Protein AF-R7S936-F1 (afdb_monomer)

Sequence (194 aa):
QVEKRWKAWQERRPAQSQYVPQLEWAVHVVEYVVWVYNMTKSNTGLGPLRAEVPLLGPRFLPPGYLHAQRRHSMPDINPETSYLKALTIIHPFYFDDLARCPWCDATGEDVSWGGWTSTGHCEVHGVDREETALGYQLRCLRCSGAPSNQKKPSKNGEGTHCFTATNHTFWEHREHWQIPGKCLSIRWGKDHAT

Foldseek 3Di:
DLVVQLVLLLVVCPPADNLSLLSSVLSVVVVLCVVQQVVQDDPVGGHDGDPPRDDDDLKHDQQAPVNQVVPDPDRPDDVSSNPHAIEHEADCVVPVLLQAQLPPRDHDPQKDWDDWDSNAWHWDDDPVDIHIYTWTKMFGNVQVPDPPVPQDDPPVPPRRGIDTPPDPSRCVSPDPVSPDDPPPPPPPPPPDDD

Radius of gyration: 19.46 Å; Cα contacts (8 Å, |Δi|>4): 239; chains: 1; bounding box: 40×60×56 Å

Nearest PDB structures (foldseek):
  5fbw-assembly1_A  TM=3.993E-01  e=6.203E+00  Homo sapiens
  5fbq-assembly1_A  TM=4.072E-01  e=8.931E+00  Homo sapiens
  3law-assembly5_E  TM=2.862E-01  e=5.493E+00  Homo sapiens
  1ek0-assembly1_A  TM=2.973E-01  e=7.443E+00  Saccharomyces cerevisiae

Solvent-accessible surface area (backbone atoms only — not comparable to full-atom values): 11869 Å² total; per-residue (Å²): 113,57,68,65,50,32,52,51,16,51,76,59,27,90,90,52,90,69,56,58,64,53,40,48,52,52,37,54,51,48,54,50,51,54,52,53,46,58,72,16,58,46,99,90,45,80,49,79,75,58,90,88,57,83,87,80,57,50,63,38,73,58,71,41,61,69,55,48,54,72,75,35,101,75,52,86,79,54,67,74,59,46,68,44,56,38,39,34,51,44,41,54,91,75,37,60,88,59,60,39,40,64,87,77,64,42,47,63,92,41,41,48,77,64,58,67,55,71,46,52,63,45,82,41,86,46,96,92,46,72,30,29,38,37,26,35,25,38,38,30,52,64,55,62,71,50,57,77,91,73,53,73,79,52,96,78,75,59,62,81,29,60,38,37,62,73,40,66,84,46,46,72,74,52,54,81,87,72,51,90,63,93,68,80,73,73,75,76,74,80,74,83,84,128

Mean predicted aligned error: 9.62 Å

Secondary structure (DSSP, 8-state):
-HHHHHHHHHHT-TTS---HHHHHHHHHHHHHHHHHHHHHEETTEEPPPPTTS----SEE----HHHHHHH-SS----HHHHTPPPEEEE-TTT-GGGSS-TTT---GGGEEEEEE-TT-PEEEE-SSSEEEEEEEEEEEHHHHHS-TTTSPPPTT---TTEEETTSHHHHTTS-GGGS---------------

pLDDT: mean 80.4, std 16.22, range [31.48, 95.69]

Organism: Trametes versicolor (strain FP-101664) (NCBI:txid717944)

Structure (mmCIF, N/CA/C/O backbone):
data_AF-R7S936-F1
#
_entry.id   AF-R7S936-F1
#
loop_
_atom_site.group_PDB
_atom_site.id
_atom_site.type_symbol
_atom_site.label_atom_id
_atom_site.label_alt_id
_atom_site.label_comp_id
_atom_site.label_asym_id
_atom_site.label_entity_id
_atom_site.label_seq_id
_atom_site.pdbx_PDB_ins_code
_atom_site.Cartn_x
_atom_site.Cartn_y
_atom_site.Cartn_z
_atom_site.occupancy
_atom_site.B_iso_or_equiv
_atom_site.auth_seq_id
_atom_site.auth_comp_id
_atom_site.auth_asym_id
_atom_site.auth_atom_id
_atom_site.pdbx_PDB_model_num
ATOM 1 N N . GLN A 1 1 ? 7.835 3.997 15.319 1.00 77.62 1 GLN A N 1
ATOM 2 C CA . GLN A 1 1 ? 7.778 4.205 13.850 1.00 77.62 1 GLN A CA 1
ATOM 3 C C . GLN A 1 1 ? 6.342 4.388 13.371 1.00 77.62 1 GLN A C 1
ATOM 5 O O . GLN A 1 1 ? 6.097 5.337 12.633 1.00 77.62 1 GLN A O 1
ATOM 10 N N . VAL A 1 2 ? 5.410 3.562 13.866 1.00 86.81 2 VAL A N 1
ATOM 11 C CA . VAL A 1 2 ? 3.972 3.621 13.551 1.00 86.81 2 VAL A CA 1
ATOM 12 C C . VAL A 1 2 ? 3.371 5.019 13.739 1.00 86.81 2 VAL A C 1
ATOM 14 O O . VAL A 1 2 ? 2.873 5.606 12.781 1.00 86.81 2 VAL A O 1
ATOM 17 N N . GLU A 1 3 ? 3.521 5.593 14.937 1.00 89.56 3 GLU A N 1
ATOM 18 C CA . GLU A 1 3 ? 2.920 6.887 15.286 1.00 89.56 3 GLU A CA 1
ATOM 19 C C . GLU A 1 3 ? 3.351 8.035 14.367 1.00 89.56 3 GLU A C 1
ATOM 21 O O . GLU A 1 3 ? 2.537 8.785 13.832 1.00 89.56 3 GLU A O 1
ATOM 26 N N . LYS A 1 4 ? 4.658 8.122 14.112 1.00 91.88 4 LYS A N 1
ATOM 27 C CA . LYS A 1 4 ? 5.235 9.129 13.220 1.00 91.88 4 LYS A CA 1
ATOM 28 C C . LYS A 1 4 ? 4.673 9.020 11.799 1.00 91.88 4 LYS A C 1
ATOM 30 O O . LYS A 1 4 ? 4.457 10.040 11.150 1.00 91.88 4 LYS A O 1
ATOM 35 N N . ARG A 1 5 ? 4.472 7.797 11.297 1.00 91.69 5 ARG A N 1
ATOM 36 C CA . ARG A 1 5 ? 4.004 7.568 9.925 1.00 91.69 5 ARG A CA 1
ATOM 37 C C . ARG A 1 5 ? 2.522 7.903 9.775 1.00 91.69 5 ARG A C 1
ATOM 39 O O . ARG A 1 5 ? 2.189 8.596 8.818 1.00 91.69 5 ARG A O 1
ATOM 46 N N . TRP A 1 6 ? 1.656 7.478 10.700 1.00 92.69 6 TRP A N 1
ATOM 47 C CA . TRP A 1 6 ? 0.225 7.768 10.562 1.00 92.69 6 TRP A CA 1
ATOM 48 C C . TRP A 1 6 ? -0.079 9.261 10.736 1.00 92.69 6 TRP A C 1
ATOM 50 O O . TRP A 1 6 ? -0.881 9.791 9.970 1.00 92.69 6 TRP A O 1
ATOM 60 N N . LYS A 1 7 ? 0.625 9.972 11.634 1.00 93.56 7 LYS A N 1
ATOM 61 C CA . LYS A 1 7 ? 0.508 11.439 11.764 1.00 93.56 7 LYS A CA 1
ATOM 62 C C . LYS A 1 7 ? 0.920 12.153 10.478 1.00 93.56 7 LYS A C 1
ATOM 64 O O . LYS A 1 7 ? 0.174 12.969 9.946 1.00 93.56 7 LYS A O 1
ATOM 69 N N . ALA A 1 8 ? 2.062 11.765 9.907 1.00 92.50 8 ALA A N 1
ATOM 70 C CA . ALA A 1 8 ? 2.531 12.327 8.643 1.00 92.50 8 ALA A CA 1
ATOM 71 C C . ALA A 1 8 ? 1.566 12.060 7.475 1.00 92.50 8 ALA A C 1
ATOM 73 O O . ALA A 1 8 ? 1.471 12.884 6.566 1.00 92.50 8 ALA A O 1
ATOM 74 N N . TRP A 1 9 ? 0.874 10.916 7.473 1.00 93.56 9 TRP A N 1
ATOM 75 C CA . TRP A 1 9 ? -0.176 10.631 6.498 1.00 93.56 9 TRP A CA 1
ATOM 76 C C . TRP A 1 9 ? -1.406 11.498 6.712 1.00 93.56 9 TRP A C 1
ATOM 78 O O . TRP A 1 9 ? -1.939 11.986 5.721 1.00 93.56 9 TRP A O 1
ATOM 88 N N . GLN A 1 10 ? -1.833 11.691 7.962 1.00 92.75 10 GLN A N 1
ATOM 89 C CA . GLN A 1 10 ? -2.983 12.518 8.330 1.00 92.75 10 GLN A CA 1
ATOM 90 C C . GLN A 1 10 ? -2.812 13.973 7.869 1.00 92.75 10 GLN A C 1
ATOM 92 O O . GLN A 1 10 ? -3.715 14.534 7.254 1.00 92.75 10 GLN A O 1
ATOM 97 N N . GLU A 1 11 ? -1.632 14.555 8.085 1.00 91.94 11 GLU A N 1
ATOM 98 C CA . GLU A 1 11 ? -1.314 15.931 7.673 1.00 91.94 11 GLU A CA 1
ATOM 99 C C . GLU A 1 11 ? -1.356 16.121 6.148 1.00 91.94 11 GLU A C 1
ATOM 101 O O . GLU A 1 11 ? -1.708 17.188 5.650 1.00 91.94 11 GLU A O 1
ATOM 106 N N . ARG A 1 12 ? -1.009 15.082 5.379 1.00 90.31 12 ARG A N 1
ATOM 107 C CA . ARG A 1 12 ? -0.856 15.160 3.916 1.00 90.31 12 ARG A CA 1
ATOM 108 C C . ARG A 1 12 ? -2.107 14.771 3.131 1.00 90.31 12 ARG A C 1
ATOM 110 O O . ARG A 1 12 ? -2.033 14.674 1.908 1.00 90.31 12 ARG A O 1
ATOM 117 N N . ARG A 1 13 ? -3.245 14.536 3.790 1.00 90.69 13 ARG A N 1
ATOM 118 C CA . ARG A 1 13 ? -4.467 14.010 3.149 1.00 90.69 13 ARG A CA 1
ATOM 119 C C . ARG A 1 13 ? -5.718 14.898 3.311 1.00 90.69 13 ARG A C 1
ATOM 121 O O . ARG A 1 13 ? -6.778 14.390 3.667 1.00 90.69 13 ARG A O 1
ATOM 128 N N . PRO A 1 14 ? -5.667 16.211 3.019 1.00 84.94 14 PRO A N 1
ATOM 129 C CA . PRO A 1 14 ? -6.806 17.112 3.243 1.00 84.94 14 PRO A CA 1
ATOM 130 C C . PRO A 1 14 ? -8.078 16.729 2.463 1.00 84.94 14 PRO A C 1
ATOM 132 O O . PRO A 1 14 ? -9.173 17.068 2.889 1.00 84.94 14 PRO A O 1
ATOM 135 N N . ALA A 1 15 ? -7.941 16.006 1.346 1.00 83.50 15 ALA A N 1
ATOM 136 C CA . ALA A 1 15 ? -9.051 15.572 0.494 1.00 83.50 15 ALA A CA 1
ATOM 137 C C . ALA A 1 15 ? -9.484 14.102 0.708 1.00 83.50 15 ALA A C 1
ATOM 139 O O . ALA A 1 15 ? -10.285 13.592 -0.069 1.00 83.50 15 ALA A O 1
ATOM 140 N N . GLN A 1 16 ? -8.936 13.393 1.704 1.00 86.62 16 GLN A N 1
ATOM 141 C CA . GLN A 1 16 ? -9.254 11.981 1.975 1.00 86.62 16 GLN A CA 1
ATOM 142 C C . GLN A 1 16 ? -9.658 11.769 3.438 1.00 86.62 16 GLN A C 1
ATOM 144 O O . GLN A 1 16 ? -9.481 12.646 4.281 1.00 86.62 16 GLN A O 1
ATOM 149 N N . SER A 1 17 ? -10.161 10.571 3.753 1.00 86.50 17 SER A N 1
ATOM 150 C CA . SER A 1 17 ? -10.509 10.186 5.122 1.00 86.50 17 SER A CA 1
ATOM 151 C C . SER A 1 17 ? -9.316 10.324 6.078 1.00 86.50 17 SER A C 1
ATOM 153 O O . SER A 1 17 ? -8.242 9.746 5.872 1.00 86.50 17 SER A O 1
ATOM 155 N N . GLN A 1 18 ? -9.520 11.077 7.158 1.00 89.88 18 GLN A N 1
ATOM 156 C CA . GLN A 1 18 ? -8.549 11.286 8.239 1.00 89.88 18 GLN A CA 1
ATOM 157 C C . GLN A 1 18 ? -8.827 10.398 9.458 1.00 89.88 18 GLN A C 1
ATOM 159 O O . GLN A 1 18 ? -8.341 10.680 10.551 1.00 89.88 18 GLN A O 1
ATOM 164 N N . TYR A 1 19 ? -9.612 9.331 9.282 1.00 90.94 19 TYR A N 1
ATOM 165 C CA . TYR A 1 19 ? -9.994 8.441 10.370 1.00 90.94 19 TYR A CA 1
ATOM 166 C C . TYR A 1 19 ? -8.766 7.746 10.986 1.00 90.94 19 TYR A C 1
ATOM 168 O O . TYR A 1 19 ? -8.131 6.893 10.359 1.00 90.94 19 TYR A O 1
ATOM 176 N N . VAL A 1 20 ? -8.421 8.146 12.215 1.00 91.81 20 VAL A N 1
ATOM 177 C CA . VAL A 1 20 ? -7.160 7.791 12.890 1.00 91.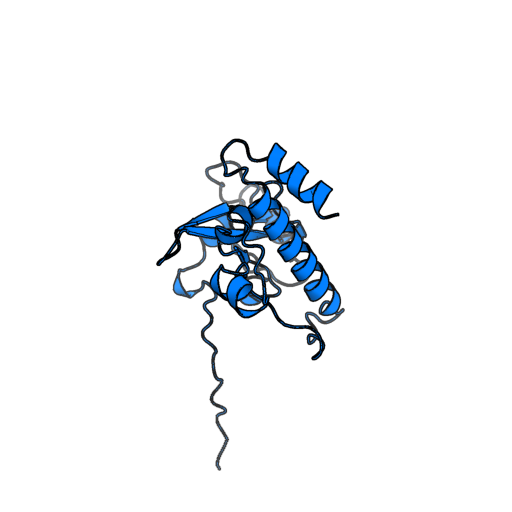81 20 VAL A CA 1
ATOM 178 C C . VAL A 1 20 ? -7.003 6.282 13.123 1.00 91.81 20 VAL A C 1
ATOM 180 O O . VAL A 1 20 ? -5.944 5.761 12.770 1.00 91.81 20 VAL A O 1
ATOM 183 N N . PRO A 1 21 ? -8.023 5.539 13.596 1.00 91.75 21 PRO A N 1
ATOM 184 C CA . PRO A 1 21 ? -7.895 4.093 13.787 1.00 91.75 21 PRO A CA 1
ATOM 185 C C . PRO A 1 21 ? -7.551 3.338 12.492 1.00 91.75 21 PRO A C 1
ATOM 187 O O . PRO A 1 21 ? -6.710 2.441 12.495 1.00 91.75 21 PRO A O 1
ATOM 190 N N . GLN A 1 22 ? -8.136 3.733 11.352 1.00 93.38 22 GLN A N 1
ATOM 191 C CA . GLN A 1 22 ? -7.812 3.137 10.045 1.00 93.38 22 GLN A CA 1
ATOM 192 C C . GLN A 1 22 ? -6.390 3.468 9.604 1.00 93.38 22 GLN A C 1
ATOM 194 O O . GLN A 1 22 ? -5.687 2.630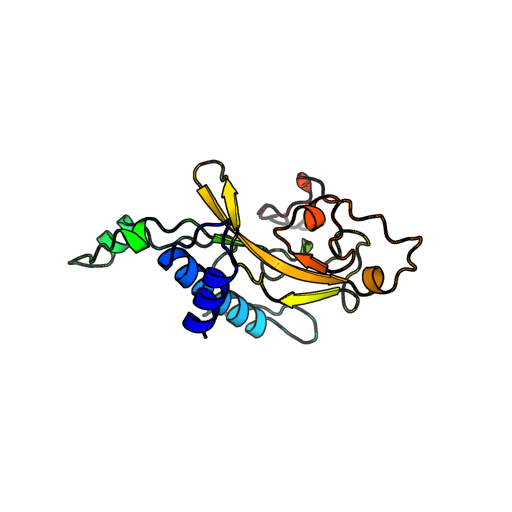 9.040 1.00 93.38 22 GLN A O 1
ATOM 199 N N . LEU A 1 23 ? -5.973 4.702 9.853 1.00 94.12 23 LEU A N 1
ATOM 200 C CA . LEU A 1 23 ? -4.632 5.194 9.591 1.00 94.12 23 LEU A CA 1
ATOM 201 C C . LEU A 1 23 ? -3.568 4.405 10.362 1.00 94.12 23 LEU A C 1
ATOM 203 O O . LEU A 1 23 ? -2.604 3.925 9.766 1.00 94.12 23 LEU A O 1
ATOM 207 N N . GLU A 1 24 ? -3.765 4.240 11.665 1.00 94.19 24 GLU A N 1
ATOM 208 C CA . GLU A 1 24 ? -2.875 3.487 12.542 1.00 94.19 24 GLU A CA 1
ATOM 209 C C . GLU A 1 24 ? -2.821 2.005 12.155 1.00 94.19 24 GLU A C 1
ATOM 211 O O . GLU A 1 24 ? -1.734 1.453 11.951 1.00 94.19 24 GLU A O 1
ATOM 216 N N . TRP A 1 25 ? -3.983 1.377 11.951 1.00 94.00 25 TRP A N 1
ATOM 217 C CA . TRP A 1 25 ? -4.067 -0.018 11.522 1.00 94.00 25 TRP A CA 1
ATOM 218 C C . TRP A 1 25 ? -3.364 -0.256 10.176 1.00 94.00 25 TRP A C 1
ATOM 220 O O . TRP A 1 25 ? -2.584 -1.201 10.040 1.00 94.00 25 TRP A O 1
ATOM 230 N N . ALA A 1 26 ? -3.548 0.639 9.201 1.00 95.38 26 ALA A N 1
ATOM 231 C CA . ALA A 1 26 ? -2.868 0.554 7.911 1.00 95.38 26 ALA A CA 1
ATOM 232 C C . ALA A 1 26 ? -1.340 0.647 8.043 1.00 95.38 26 ALA A C 1
ATOM 234 O O . ALA A 1 26 ? -0.610 -0.037 7.323 1.00 95.38 26 ALA A O 1
ATOM 235 N N . VAL A 1 27 ? -0.836 1.460 8.975 1.00 95.50 27 VAL A N 1
ATOM 236 C CA . VAL A 1 27 ? 0.603 1.532 9.237 1.00 95.50 27 VAL A CA 1
ATOM 237 C C . VAL A 1 27 ? 1.124 0.242 9.866 1.00 95.50 27 VAL A C 1
ATOM 239 O O . VAL A 1 27 ? 2.180 -0.227 9.449 1.00 95.50 27 VAL A O 1
ATOM 242 N N . HIS A 1 28 ? 0.395 -0.377 10.798 1.00 95.38 28 HIS A N 1
ATOM 243 C CA . HIS A 1 28 ? 0.771 -1.693 11.330 1.00 95.38 28 HIS A CA 1
ATOM 244 C C . HIS A 1 28 ? 0.874 -2.758 10.233 1.00 95.38 28 HIS A C 1
ATOM 246 O O . HIS A 1 28 ? 1.839 -3.524 10.212 1.00 95.38 28 HIS A O 1
ATOM 252 N N . VAL A 1 29 ? -0.075 -2.771 9.291 1.00 95.69 29 VAL A N 1
ATOM 253 C CA . VAL A 1 29 ? -0.014 -3.650 8.115 1.00 95.69 29 VAL A CA 1
ATOM 254 C C . VAL A 1 29 ? 1.246 -3.369 7.292 1.00 95.69 29 VAL A C 1
ATOM 256 O O . VAL A 1 29 ? 1.953 -4.304 6.926 1.00 95.69 29 VAL A O 1
ATOM 259 N N . VAL A 1 30 ? 1.583 -2.099 7.047 1.00 95.25 30 VAL A N 1
ATOM 260 C CA . VAL A 1 30 ? 2.819 -1.734 6.337 1.00 95.25 30 VAL A CA 1
ATOM 261 C C . VAL A 1 30 ? 4.071 -2.224 7.057 1.00 95.25 30 VAL A C 1
ATOM 263 O O . VAL A 1 30 ? 4.947 -2.780 6.400 1.00 95.25 30 VAL A O 1
ATOM 266 N N . GLU A 1 31 ? 4.180 -2.036 8.373 1.00 94.94 31 GLU A N 1
ATOM 267 C CA . GLU A 1 31 ? 5.343 -2.517 9.132 1.00 94.94 31 GLU A CA 1
ATOM 268 C C . GLU A 1 31 ? 5.492 -4.037 9.011 1.00 94.94 31 GLU A C 1
ATOM 270 O O . GLU A 1 31 ? 6.595 -4.531 8.782 1.00 94.94 31 GLU A O 1
ATOM 275 N N . TYR A 1 32 ? 4.380 -4.773 9.078 1.00 94.94 32 TYR A N 1
ATOM 276 C CA . TYR A 1 32 ? 4.376 -6.215 8.851 1.00 94.94 32 TYR A CA 1
ATOM 277 C C . TYR A 1 32 ? 4.849 -6.575 7.431 1.00 94.94 32 TYR A C 1
ATOM 279 O O . TYR A 1 32 ? 5.731 -7.418 7.284 1.00 94.94 32 TYR A O 1
ATOM 287 N N . VAL A 1 33 ? 4.331 -5.917 6.387 1.00 94.75 33 VAL A N 1
ATOM 288 C CA . VAL A 1 33 ? 4.732 -6.19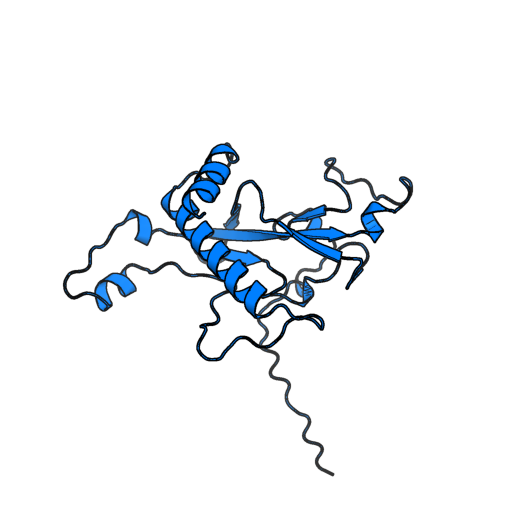5 4.994 1.00 94.75 33 VAL A CA 1
ATOM 289 C C . VAL A 1 33 ? 6.206 -5.875 4.767 1.00 94.75 33 VAL A C 1
ATOM 291 O O . VAL A 1 33 ? 6.907 -6.661 4.138 1.00 94.75 33 VAL A O 1
ATOM 294 N N . VAL A 1 34 ? 6.697 -4.751 5.297 1.00 93.38 34 VAL A N 1
ATOM 295 C CA . VAL A 1 34 ? 8.118 -4.378 5.226 1.00 93.38 34 VAL A CA 1
ATOM 296 C C . VAL A 1 34 ? 8.977 -5.426 5.927 1.00 93.38 34 VAL A C 1
ATOM 298 O O . VAL A 1 34 ? 9.996 -5.845 5.380 1.00 93.38 34 VAL A O 1
ATOM 301 N N . TRP A 1 35 ? 8.566 -5.871 7.114 1.00 94.00 35 TRP A N 1
ATOM 302 C CA . TRP A 1 35 ? 9.276 -6.892 7.874 1.00 94.00 35 TRP A CA 1
ATOM 303 C C . TRP A 1 35 ? 9.340 -8.227 7.118 1.00 94.00 35 TRP A C 1
ATOM 305 O O . TRP A 1 35 ? 10.439 -8.735 6.895 1.00 94.00 35 TRP A O 1
ATOM 315 N N . VAL A 1 36 ? 8.204 -8.743 6.635 1.00 93.50 36 VAL A N 1
ATOM 316 C CA . VAL A 1 36 ? 8.149 -9.996 5.862 1.00 93.50 36 VAL A CA 1
ATOM 317 C C . VAL A 1 36 ? 8.948 -9.885 4.566 1.00 93.50 36 VAL A C 1
ATOM 319 O O . VAL A 1 36 ? 9.772 -10.752 4.279 1.00 93.50 36 VAL A O 1
ATOM 322 N N . TYR A 1 37 ? 8.768 -8.800 3.809 1.00 91.00 37 TYR A N 1
ATOM 323 C CA . TYR A 1 37 ? 9.480 -8.592 2.551 1.00 91.00 37 TYR A CA 1
ATOM 324 C C . TYR A 1 37 ? 10.997 -8.579 2.758 1.00 91.00 37 TYR A C 1
ATOM 326 O O . TYR A 1 37 ? 11.720 -9.247 2.020 1.00 91.00 37 TYR A O 1
ATOM 334 N N . ASN A 1 38 ? 11.480 -7.893 3.798 1.00 90.06 38 ASN A N 1
ATOM 335 C CA . ASN A 1 38 ? 12.901 -7.861 4.138 1.00 90.06 38 ASN A CA 1
ATOM 336 C C . ASN A 1 38 ? 13.440 -9.233 4.565 1.00 90.06 38 ASN A C 1
ATOM 338 O O . ASN A 1 38 ? 14.575 -9.546 4.223 1.00 90.06 38 ASN A O 1
ATOM 342 N N . MET A 1 39 ? 12.649 -10.063 5.257 1.00 89.50 39 MET A N 1
ATOM 343 C CA . MET A 1 39 ? 13.052 -11.440 5.588 1.00 89.50 39 MET A CA 1
ATOM 344 C C . MET A 1 39 ? 13.170 -12.328 4.349 1.00 89.50 39 MET A C 1
ATOM 346 O O . MET A 1 39 ? 14.013 -13.218 4.311 1.00 89.50 39 MET A O 1
ATOM 350 N N . THR A 1 40 ? 12.328 -12.092 3.344 1.00 88.56 40 THR A N 1
ATOM 351 C CA . THR A 1 40 ? 12.345 -12.853 2.088 1.00 88.56 40 THR A CA 1
ATOM 352 C C . THR A 1 40 ? 13.316 -12.295 1.054 1.00 88.56 40 THR A C 1
ATOM 354 O O . THR A 1 40 ? 13.606 -12.958 0.066 1.00 88.56 40 THR A O 1
ATOM 357 N N . LYS A 1 41 ? 13.846 -11.084 1.236 1.00 83.62 41 LYS A N 1
ATOM 358 C CA . LYS A 1 41 ? 14.749 -10.472 0.262 1.00 83.62 41 LYS A CA 1
ATOM 359 C C . LYS A 1 41 ? 16.118 -11.157 0.309 1.00 83.62 41 LYS A C 1
ATOM 361 O O . LYS A 1 41 ? 16.811 -11.103 1.318 1.00 83.62 41 LYS A O 1
ATOM 366 N N . SER A 1 42 ? 16.525 -11.756 -0.806 1.00 76.50 42 SER A N 1
ATOM 367 C CA . SER A 1 42 ? 17.849 -12.354 -0.999 1.00 76.50 42 SER A CA 1
ATOM 368 C C . SER A 1 42 ? 18.556 -11.741 -2.213 1.00 76.50 42 SER A C 1
ATOM 370 O O . SER A 1 42 ? 17.929 -11.071 -3.036 1.00 76.50 42 SER A O 1
ATOM 372 N N . ASN A 1 43 ? 19.863 -11.989 -2.351 1.00 65.00 43 ASN A N 1
ATOM 373 C CA . ASN A 1 43 ? 20.653 -11.505 -3.492 1.00 65.00 43 ASN A CA 1
ATOM 374 C C . ASN A 1 43 ? 20.175 -12.074 -4.842 1.00 65.00 43 ASN A C 1
ATOM 376 O O . ASN A 1 43 ? 20.449 -11.480 -5.878 1.00 65.00 43 ASN A O 1
ATOM 380 N N . THR A 1 44 ? 19.455 -13.201 -4.839 1.00 66.00 44 THR A N 1
ATOM 381 C CA . THR A 1 44 ? 18.943 -13.882 -6.040 1.00 66.00 44 THR A CA 1
ATOM 382 C C . THR A 1 44 ? 17.437 -13.688 -6.252 1.00 66.00 44 THR A C 1
ATOM 384 O O . THR A 1 44 ? 16.860 -14.326 -7.127 1.00 66.00 44 THR A O 1
ATOM 387 N N . GLY A 1 45 ? 16.786 -12.817 -5.469 1.00 71.12 45 GLY A N 1
ATOM 388 C CA . GLY A 1 45 ? 15.344 -12.554 -5.542 1.00 71.12 45 GLY A CA 1
ATOM 389 C C . GLY A 1 45 ? 14.615 -12.816 -4.222 1.00 71.12 45 GLY A C 1
ATOM 390 O O . GLY A 1 45 ? 15.206 -12.727 -3.144 1.00 71.12 45 GLY A O 1
ATOM 391 N N . LEU A 1 46 ? 13.316 -13.119 -4.293 1.00 78.38 46 LEU A N 1
ATOM 392 C CA . LEU A 1 46 ? 12.508 -13.457 -3.118 1.00 78.38 46 LEU A CA 1
ATOM 393 C C . LEU A 1 46 ? 12.720 -14.922 -2.721 1.00 78.38 46 LEU A C 1
ATOM 395 O O . LEU A 1 46 ? 12.326 -15.837 -3.437 1.00 78.38 46 LEU A O 1
ATOM 399 N N . GLY A 1 47 ? 13.358 -15.131 -1.574 1.00 81.75 47 GLY A N 1
ATOM 400 C CA . GLY A 1 47 ? 13.465 -16.419 -0.907 1.00 81.75 47 GLY A CA 1
ATOM 401 C C . GLY A 1 47 ? 12.177 -16.810 -0.170 1.00 81.75 47 GLY A C 1
ATOM 402 O O . GLY A 1 47 ? 11.280 -15.982 0.022 1.00 81.75 47 GLY A O 1
ATOM 403 N N . PRO A 1 48 ? 12.073 -18.077 0.262 1.00 85.94 48 PRO A N 1
ATOM 404 C CA . PRO A 1 48 ? 10.894 -18.576 0.955 1.00 85.94 48 PRO A CA 1
ATOM 405 C C . PRO A 1 48 ? 10.710 -17.903 2.321 1.00 85.94 48 PRO A C 1
ATOM 407 O O . PRO A 1 48 ? 11.672 -17.659 3.053 1.00 85.94 48 PRO A O 1
ATOM 410 N N . LEU A 1 49 ? 9.452 -17.648 2.686 1.00 87.44 49 LEU A N 1
ATOM 411 C CA . LEU A 1 49 ? 9.095 -17.224 4.036 1.00 87.44 49 LEU A CA 1
ATOM 412 C C . LEU A 1 49 ? 9.259 -18.401 5.009 1.00 87.44 49 LEU A C 1
ATOM 414 O O . LEU A 1 49 ? 8.912 -19.538 4.688 1.00 87.44 49 LEU A O 1
ATOM 418 N N . ARG A 1 50 ? 9.778 -18.126 6.208 1.00 88.31 50 ARG A N 1
ATOM 419 C CA . ARG A 1 50 ? 9.906 -19.129 7.273 1.00 88.31 50 ARG A CA 1
ATOM 420 C C . ARG A 1 50 ? 8.536 -19.685 7.663 1.00 88.31 50 ARG A C 1
ATOM 422 O O . ARG A 1 50 ? 7.591 -18.915 7.803 1.00 88.31 50 ARG A O 1
ATOM 429 N N . ALA A 1 51 ? 8.460 -20.990 7.917 1.00 90.19 51 ALA A N 1
ATOM 430 C CA . ALA A 1 51 ? 7.206 -21.681 8.227 1.00 90.19 51 ALA A CA 1
ATOM 431 C C . ALA A 1 51 ? 6.498 -21.137 9.482 1.00 90.19 51 ALA A C 1
ATOM 433 O O . ALA A 1 51 ? 5.274 -21.170 9.564 1.00 90.19 51 ALA A O 1
ATOM 434 N N . GLU A 1 52 ? 7.256 -20.603 10.444 1.00 92.88 52 GLU A N 1
ATOM 435 C CA . GLU A 1 52 ? 6.708 -20.016 11.673 1.00 92.88 52 GLU A CA 1
ATOM 436 C C . GLU A 1 52 ? 6.041 -18.650 11.450 1.00 92.88 52 GLU A C 1
ATOM 438 O O . GLU A 1 52 ? 5.284 -18.181 12.301 1.00 92.88 52 GLU A O 1
ATOM 443 N N . VAL A 1 53 ? 6.348 -17.977 10.338 1.00 91.44 53 VAL A N 1
ATOM 444 C CA . VAL A 1 53 ? 5.843 -16.635 10.060 1.00 91.44 53 VAL A CA 1
ATOM 445 C C . VAL A 1 53 ? 4.549 -16.754 9.258 1.00 91.44 53 VAL A C 1
ATOM 447 O O . VAL A 1 53 ? 4.573 -17.265 8.137 1.00 91.44 53 VAL A O 1
ATOM 450 N N . PRO A 1 54 ? 3.407 -16.268 9.779 1.00 90.50 54 PRO A N 1
ATOM 451 C CA . PRO A 1 54 ? 2.157 -16.338 9.040 1.00 90.50 54 PRO A CA 1
ATOM 452 C C . PRO A 1 54 ? 2.265 -15.483 7.781 1.00 90.50 54 PRO A C 1
ATOM 454 O O . PRO A 1 54 ? 2.723 -14.346 7.863 1.00 90.50 54 PRO A O 1
ATOM 457 N N . LEU A 1 55 ? 1.810 -16.003 6.639 1.00 90.12 55 LEU A N 1
ATOM 458 C CA . LEU A 1 55 ? 1.628 -15.229 5.413 1.00 90.12 55 LEU A CA 1
ATOM 459 C C . LEU A 1 55 ? 0.247 -14.561 5.440 1.00 90.12 55 LEU A C 1
ATOM 461 O O . LEU A 1 55 ? -0.767 -15.184 5.131 1.00 90.12 55 LEU A O 1
ATOM 465 N N . LEU A 1 56 ? 0.208 -13.290 5.830 1.00 91.19 56 LEU A N 1
ATOM 466 C CA . LEU A 1 56 ? -0.998 -12.464 5.821 1.00 91.19 56 LEU A CA 1
ATOM 467 C C . LEU A 1 56 ? -1.075 -11.670 4.512 1.00 91.19 56 LEU A C 1
ATOM 469 O O . LEU A 1 56 ? -0.043 -11.296 3.955 1.00 91.19 56 LEU A O 1
ATOM 473 N N . GLY A 1 57 ? -2.290 -11.371 4.047 1.00 90.69 57 GLY A N 1
ATOM 474 C CA . GLY A 1 57 ? -2.536 -10.557 2.852 1.00 90.69 57 GLY A CA 1
ATOM 475 C C . GLY A 1 57 ? -2.776 -11.360 1.560 1.00 90.69 57 GLY A C 1
ATOM 476 O O . GLY A 1 57 ? -3.025 -12.571 1.598 1.00 90.69 57 GLY A O 1
ATOM 477 N N . PRO A 1 58 ? -2.779 -10.697 0.384 1.00 92.12 58 PRO A N 1
ATOM 478 C CA . PRO A 1 58 ? -2.613 -9.249 0.162 1.00 92.12 58 PRO A CA 1
ATOM 479 C C . PRO A 1 58 ? -3.751 -8.381 0.711 1.00 92.12 58 PRO A C 1
ATOM 481 O O . PRO A 1 58 ? -3.543 -7.200 0.968 1.00 92.12 58 PRO A O 1
ATOM 484 N N . ARG A 1 59 ? -4.943 -8.958 0.904 1.00 93.38 59 ARG A N 1
ATOM 485 C CA . ARG A 1 59 ? -6.099 -8.303 1.530 1.00 93.38 59 ARG A CA 1
ATOM 486 C C . ARG A 1 59 ? -6.101 -8.597 3.026 1.00 93.38 59 ARG A C 1
ATOM 488 O O . ARG A 1 59 ? -6.291 -9.739 3.437 1.00 93.38 59 ARG A O 1
ATOM 495 N N . PHE A 1 60 ? -5.862 -7.571 3.827 1.00 93.56 60 PHE A N 1
ATOM 496 C CA . PHE A 1 60 ? -5.869 -7.626 5.280 1.00 93.56 60 PHE A CA 1
ATOM 497 C C . PHE A 1 60 ? -7.267 -7.302 5.787 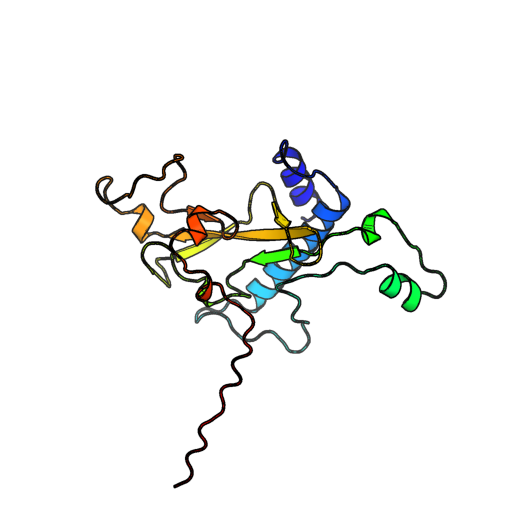1.00 93.56 60 PHE A C 1
ATOM 499 O O . PHE A 1 60 ? -7.885 -6.329 5.353 1.00 93.56 60 PHE A O 1
ATOM 506 N N . LEU A 1 61 ? -7.764 -8.131 6.702 1.00 90.88 61 LEU A N 1
ATOM 507 C CA . LEU A 1 61 ? -9.053 -7.932 7.349 1.00 90.88 61 LEU A CA 1
ATOM 508 C C . LEU A 1 61 ? -8.814 -7.509 8.798 1.00 90.88 61 LEU A C 1
ATOM 510 O O . LEU A 1 61 ? -8.061 -8.188 9.504 1.00 90.88 61 LEU A O 1
ATOM 514 N N . PRO A 1 62 ? -9.430 -6.412 9.256 1.00 87.06 62 PRO A N 1
ATOM 515 C CA . PRO A 1 62 ? -9.373 -6.058 10.659 1.00 87.06 62 PRO A CA 1
ATOM 516 C C . PRO A 1 62 ? -10.178 -7.072 11.490 1.00 87.06 62 PRO A C 1
ATOM 518 O O . PRO A 1 62 ? -11.107 -7.708 10.973 1.00 87.06 62 PRO A O 1
ATOM 521 N N . PRO A 1 63 ? -9.845 -7.253 12.779 1.00 77.81 63 PRO A N 1
ATOM 522 C CA . PRO A 1 63 ? -10.636 -8.085 13.675 1.00 77.81 63 PRO A CA 1
ATOM 523 C C . PRO A 1 63 ? -12.076 -7.565 13.758 1.00 77.81 63 PRO A C 1
ATOM 525 O O . PRO A 1 63 ? -12.337 -6.505 14.313 1.00 77.81 63 PRO A O 1
ATOM 528 N N . GLY A 1 64 ? -13.021 -8.310 13.185 1.00 76.25 64 GLY A N 1
ATOM 529 C CA . GLY A 1 64 ? -14.439 -7.960 13.271 1.00 76.25 64 GLY A CA 1
ATOM 530 C C . GLY A 1 64 ? -15.040 -8.238 14.654 1.00 76.25 64 GLY A C 1
ATOM 531 O O . GLY A 1 64 ? -14.496 -9.019 15.437 1.00 76.25 64 GLY A O 1
ATOM 532 N N . TYR A 1 65 ? -16.229 -7.686 14.905 1.00 76.38 65 TYR A N 1
ATOM 533 C CA . TYR A 1 65 ? -16.999 -7.859 16.146 1.00 76.38 65 TYR A CA 1
ATOM 534 C C . TYR A 1 65 ? -17.069 -9.315 16.642 1.00 76.38 65 TYR A C 1
ATOM 536 O O . TYR A 1 65 ? -16.751 -9.607 17.794 1.00 76.38 65 TYR A O 1
ATOM 544 N N . LEU A 1 66 ? -17.423 -10.256 15.756 1.00 77.38 66 LEU A N 1
ATOM 545 C CA . LEU A 1 66 ? -17.546 -11.674 16.116 1.00 77.38 66 LEU A CA 1
ATOM 546 C C . LEU A 1 66 ? -16.217 -12.282 16.586 1.00 77.38 66 LEU A C 1
ATOM 548 O O . LEU A 1 66 ? -16.222 -13.159 17.448 1.00 77.38 66 LEU A O 1
ATOM 552 N N . HIS A 1 67 ? -15.079 -11.815 16.061 1.00 74.56 67 HIS A N 1
ATOM 553 C CA . HIS A 1 67 ? -13.769 -12.268 16.526 1.00 74.56 67 HIS A CA 1
ATOM 554 C C . HIS A 1 67 ? -13.497 -11.799 17.956 1.00 74.56 67 HIS A C 1
ATOM 556 O O . HIS A 1 67 ? -13.035 -12.603 18.764 1.00 74.56 67 HIS A O 1
ATOM 562 N N . ALA A 1 68 ? -13.813 -10.543 18.283 1.00 74.69 68 ALA A N 1
ATOM 563 C CA . ALA A 1 68 ? -13.664 -10.015 19.638 1.00 74.69 68 ALA A CA 1
ATOM 564 C C . ALA A 1 68 ? -14.585 -10.751 20.624 1.00 74.69 68 ALA A C 1
ATOM 566 O O . ALA A 1 68 ? -14.123 -11.232 21.658 1.00 74.69 68 ALA A O 1
ATOM 567 N N . GLN A 1 69 ? -15.858 -10.937 20.255 1.00 79.81 69 GLN A N 1
ATOM 568 C CA . GLN A 1 69 ? -16.852 -11.625 21.084 1.00 79.81 69 GLN A CA 1
ATOM 569 C C . GLN A 1 69 ? -16.473 -13.080 21.392 1.00 79.81 69 GLN A C 1
ATOM 571 O O . GLN A 1 69 ? -16.721 -13.564 22.490 1.00 79.81 69 GLN A O 1
ATOM 576 N N . ARG A 1 70 ? -15.897 -13.805 20.425 1.00 81.31 70 ARG A N 1
ATOM 577 C CA . ARG A 1 70 ? -15.582 -15.234 20.588 1.00 81.31 70 ARG A CA 1
ATOM 578 C C . ARG A 1 70 ? -14.243 -15.504 21.273 1.00 81.31 70 ARG A C 1
ATOM 580 O O . ARG A 1 70 ? -14.052 -16.610 21.766 1.00 81.31 70 ARG A O 1
ATOM 587 N N . ARG A 1 71 ? -13.313 -14.544 21.280 1.00 78.62 71 ARG A N 1
ATOM 588 C CA . ARG A 1 71 ? -11.961 -14.725 21.846 1.00 78.62 71 ARG A CA 1
ATOM 589 C C . ARG A 1 71 ? -11.847 -14.333 23.317 1.00 78.62 71 ARG A C 1
ATOM 591 O O . ARG A 1 71 ? -10.905 -14.770 23.970 1.00 78.62 71 ARG A O 1
ATOM 598 N N . HIS A 1 72 ? -12.786 -13.546 23.838 1.00 76.31 72 HIS A N 1
ATOM 599 C CA . HIS A 1 72 ? -12.738 -13.027 25.202 1.00 76.31 72 HIS A CA 1
ATOM 600 C C . HIS A 1 72 ? -14.034 -13.340 25.952 1.00 76.31 72 HIS A C 1
ATOM 602 O O . HIS A 1 72 ? -15.122 -13.203 25.402 1.00 76.31 72 HIS A O 1
ATOM 608 N N . SER A 1 73 ? -13.923 -13.737 27.223 1.00 77.94 73 SER A N 1
ATOM 609 C CA . SER A 1 73 ? -15.080 -13.968 28.103 1.00 77.94 73 SER A CA 1
ATOM 610 C C . SER A 1 73 ? -15.841 -12.677 28.427 1.00 77.94 73 SER A C 1
ATOM 612 O O . SER A 1 73 ? -17.052 -12.709 28.621 1.00 77.94 73 SER A O 1
ATOM 614 N N . MET A 1 74 ? -15.136 -11.542 28.437 1.00 79.69 74 MET A N 1
ATOM 615 C CA . MET A 1 74 ? -15.686 -10.189 28.501 1.00 79.69 74 MET A CA 1
ATOM 616 C C . MET A 1 74 ? -15.096 -9.368 27.349 1.00 79.69 74 MET A C 1
ATOM 618 O O . MET A 1 74 ? -13.978 -8.867 27.474 1.00 79.69 74 MET A O 1
ATOM 622 N N . PRO A 1 75 ? -15.778 -9.288 26.196 1.00 72.38 75 PRO A N 1
ATOM 623 C CA . PRO A 1 75 ? -15.226 -8.623 25.029 1.00 72.38 75 PRO A CA 1
ATOM 624 C C . PRO A 1 75 ? -15.284 -7.101 25.196 1.00 72.38 75 PRO A C 1
ATOM 626 O O . PRO A 1 75 ? -16.363 -6.520 25.302 1.00 72.38 75 PRO A O 1
ATOM 629 N N . ASP A 1 76 ? -14.117 -6.461 25.180 1.00 73.25 76 ASP A N 1
ATOM 630 C CA . ASP A 1 76 ? -13.992 -5.006 25.077 1.00 73.25 76 ASP A CA 1
ATOM 631 C C . ASP A 1 76 ? -14.222 -4.588 23.616 1.00 73.25 76 ASP A C 1
ATOM 633 O O . ASP A 1 76 ? -13.308 -4.543 22.788 1.00 73.25 76 ASP A O 1
ATOM 637 N N . ILE A 1 77 ? -15.496 -4.423 23.254 1.00 74.12 77 ILE A N 1
ATOM 638 C CA . ILE A 1 77 ? -15.899 -4.062 21.895 1.00 74.12 77 ILE A CA 1
ATOM 639 C C . ILE A 1 77 ? -15.764 -2.552 21.744 1.00 74.12 77 ILE A C 1
ATOM 641 O O . ILE A 1 77 ? -16.683 -1.796 22.060 1.00 74.12 77 ILE A O 1
ATOM 645 N N . ASN A 1 78 ? -14.630 -2.119 21.200 1.00 77.94 78 ASN A N 1
ATOM 646 C CA . ASN A 1 78 ? -14.480 -0.749 20.739 1.00 77.94 78 ASN A CA 1
ATOM 647 C C . ASN A 1 78 ? -15.144 -0.602 19.349 1.00 77.94 78 ASN A C 1
ATOM 649 O O . ASN A 1 78 ? -14.719 -1.260 18.386 1.00 77.94 78 ASN A O 1
ATOM 653 N N . PRO A 1 79 ? -16.187 0.236 19.197 1.00 75.06 79 PRO A N 1
ATOM 654 C CA . PRO A 1 79 ? -16.805 0.472 17.897 1.00 75.06 79 PRO A CA 1
ATOM 655 C C . PRO A 1 79 ? -15.800 1.033 16.884 1.00 75.06 79 PRO A C 1
ATOM 657 O O . PRO A 1 79 ? -15.857 0.667 15.713 1.00 75.06 79 PRO A O 1
ATOM 660 N N . GLU A 1 80 ? -14.826 1.835 17.319 1.00 77.50 80 GLU A N 1
ATOM 661 C CA . GLU A 1 80 ? -13.860 2.473 16.423 1.00 77.50 80 GLU A CA 1
ATOM 662 C C . GLU A 1 80 ? -13.006 1.459 15.644 1.00 77.50 80 GLU A C 1
ATOM 664 O O . GLU A 1 80 ? -12.732 1.636 14.453 1.00 77.50 80 GLU A O 1
ATOM 669 N N . THR A 1 81 ? -12.624 0.356 16.287 1.00 76.00 81 THR A N 1
ATOM 670 C CA . THR A 1 81 ? -11.845 -0.715 15.651 1.00 76.00 81 THR A CA 1
ATOM 671 C C . THR A 1 81 ? -12.728 -1.734 14.928 1.00 76.00 81 THR A C 1
ATOM 673 O O . THR A 1 81 ? -12.257 -2.439 14.036 1.00 76.00 81 THR A O 1
ATOM 676 N N . SER A 1 82 ? -14.024 -1.776 15.250 1.00 77.38 82 SER A N 1
ATOM 677 C CA . SER A 1 82 ? -14.997 -2.689 14.636 1.00 77.38 82 SER A CA 1
ATOM 678 C C . SER A 1 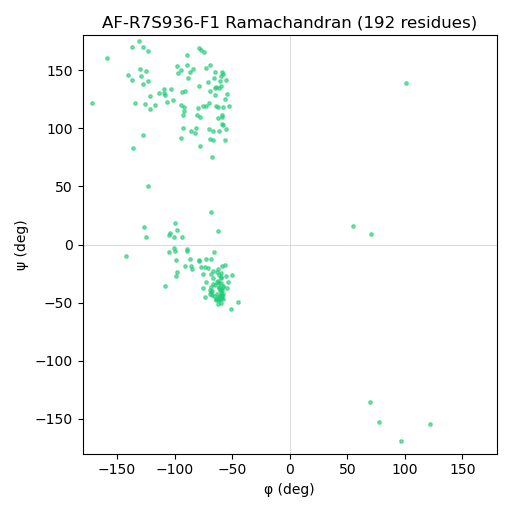82 ? -15.415 -2.268 13.220 1.00 77.38 82 SER A C 1
ATOM 680 O O . SER A 1 82 ? -15.805 -3.124 12.426 1.00 77.38 82 SER A O 1
ATOM 682 N N . TYR A 1 83 ? -15.314 -0.973 12.893 1.00 80.38 83 TYR A N 1
ATOM 683 C CA . TYR A 1 83 ? -15.654 -0.406 11.576 1.00 80.38 83 TYR A CA 1
ATOM 684 C C . TYR A 1 83 ? -14.449 -0.197 10.653 1.00 80.38 83 TYR A C 1
ATOM 686 O O . TYR A 1 83 ? -14.562 0.469 9.621 1.00 80.38 83 TYR A O 1
ATOM 694 N N . LEU A 1 84 ? -13.290 -0.755 11.001 1.00 90.31 84 LEU A N 1
ATOM 695 C CA . LEU A 1 84 ? -12.131 -0.713 10.121 1.00 90.31 84 LEU A CA 1
ATOM 696 C C . LEU A 1 84 ? -12.460 -1.394 8.783 1.00 90.31 84 LEU A C 1
ATOM 698 O O . LEU A 1 84 ? -13.069 -2.467 8.725 1.00 90.31 84 LEU A O 1
ATOM 702 N N . LYS A 1 85 ? -12.047 -0.759 7.689 1.00 92.19 85 LYS A N 1
ATOM 703 C CA . LYS A 1 85 ? -12.213 -1.280 6.330 1.00 92.19 85 LYS A CA 1
ATOM 704 C C . LYS A 1 85 ? -11.076 -2.234 6.006 1.00 92.19 85 LYS A C 1
ATOM 706 O O . LYS A 1 85 ? -9.963 -2.049 6.488 1.00 92.19 85 LYS A O 1
ATOM 711 N N . ALA A 1 86 ? -11.328 -3.217 5.144 1.00 93.56 86 ALA A N 1
ATOM 712 C CA . ALA A 1 86 ? -10.266 -4.074 4.624 1.00 93.56 86 ALA A CA 1
ATOM 713 C C . ALA A 1 86 ? -9.189 -3.240 3.907 1.00 93.56 86 ALA A C 1
ATOM 715 O O . ALA A 1 86 ? -9.506 -2.224 3.283 1.00 93.56 86 ALA A O 1
ATOM 716 N N . LEU A 1 87 ? -7.930 -3.674 3.985 1.00 94.94 87 LEU A N 1
ATOM 717 C CA . LEU A 1 87 ? -6.800 -3.022 3.322 1.00 94.94 87 LEU A CA 1
ATOM 718 C C . LEU A 1 87 ? -6.113 -3.996 2.376 1.00 94.94 87 LEU A C 1
ATOM 720 O O . LEU A 1 87 ? -5.534 -4.990 2.811 1.00 94.94 87 LEU A O 1
ATOM 724 N N . THR A 1 88 ? -6.134 -3.686 1.086 1.00 94.75 88 THR A N 1
ATOM 725 C CA . THR A 1 88 ? -5.404 -4.440 0.067 1.00 94.75 88 THR A CA 1
ATOM 726 C C . THR A 1 88 ? -4.050 -3.790 -0.201 1.00 94.75 88 THR A C 1
ATOM 728 O O . THR A 1 88 ? -3.966 -2.632 -0.610 1.00 94.75 88 THR A O 1
ATOM 731 N N . ILE A 1 89 ? -2.975 -4.543 0.027 1.00 95.06 89 ILE A N 1
ATOM 732 C CA . ILE A 1 89 ? -1.604 -4.102 -0.224 1.00 95.06 89 ILE A CA 1
ATOM 733 C C . ILE A 1 89 ? -1.184 -4.495 -1.637 1.00 95.06 89 ILE A C 1
ATOM 735 O O . ILE A 1 89 ? -1.028 -5.677 -1.939 1.00 95.06 89 ILE A O 1
ATOM 739 N N . ILE A 1 90 ? -0.939 -3.496 -2.482 1.00 92.38 90 ILE A N 1
ATOM 740 C CA . ILE A 1 90 ? -0.440 -3.679 -3.845 1.00 92.38 90 ILE A CA 1
ATOM 741 C C . ILE A 1 90 ? 1.087 -3.550 -3.817 1.00 92.38 90 ILE A C 1
ATOM 743 O O . ILE A 1 90 ? 1.644 -2.451 -3.896 1.00 92.38 90 ILE A O 1
ATOM 747 N N . HIS A 1 91 ? 1.760 -4.688 -3.643 1.00 91.62 91 HIS A N 1
ATOM 748 C CA . HIS A 1 91 ? 3.209 -4.780 -3.455 1.00 91.62 91 HIS A CA 1
ATOM 749 C C . HIS A 1 91 ? 3.789 -5.990 -4.219 1.00 91.62 91 HIS A C 1
ATOM 751 O O . HIS A 1 91 ? 3.134 -7.036 -4.239 1.00 91.62 91 HIS A O 1
ATOM 757 N N . PRO A 1 92 ? 5.021 -5.912 -4.771 1.00 88.69 92 PRO A N 1
ATOM 758 C CA . PRO A 1 92 ? 5.663 -7.016 -5.508 1.00 88.69 92 PRO A CA 1
ATOM 759 C C . PRO A 1 92 ? 5.764 -8.335 -4.743 1.00 88.69 92 PRO A C 1
ATOM 761 O O . PRO A 1 92 ? 5.784 -9.401 -5.337 1.00 88.69 92 PRO A O 1
ATOM 764 N N . PHE A 1 93 ? 5.812 -8.256 -3.413 1.00 88.69 93 PHE A N 1
ATOM 765 C CA . PHE A 1 93 ? 5.779 -9.425 -2.529 1.00 88.69 93 PHE A CA 1
ATOM 766 C C . PHE A 1 93 ? 4.521 -10.290 -2.716 1.00 88.69 93 PHE A C 1
ATOM 768 O O . PHE A 1 93 ? 4.600 -11.507 -2.616 1.00 88.69 93 PHE A O 1
ATOM 775 N N . TYR A 1 94 ? 3.367 -9.670 -2.972 1.00 89.94 94 TYR A N 1
ATOM 776 C CA . TYR A 1 94 ? 2.099 -10.380 -3.169 1.00 89.94 94 TYR A CA 1
ATOM 777 C C . TYR A 1 94 ? 1.738 -10.582 -4.637 1.00 89.94 94 TYR A C 1
ATOM 779 O O . TYR A 1 94 ? 0.936 -11.458 -4.952 1.00 89.94 94 TYR A O 1
ATOM 787 N N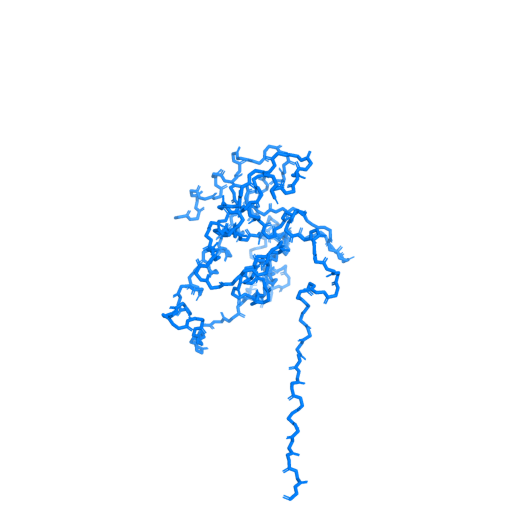 . PHE A 1 95 ? 2.287 -9.736 -5.504 1.00 87.69 95 PHE A N 1
ATOM 788 C CA . PHE A 1 95 ? 1.983 -9.693 -6.923 1.00 87.69 95 PHE A CA 1
ATOM 789 C C . PHE A 1 95 ? 3.296 -9.541 -7.696 1.00 87.69 95 PHE A C 1
ATOM 791 O O . PHE A 1 95 ? 3.712 -8.435 -8.046 1.00 87.69 95 PHE A O 1
ATOM 798 N N . ASP A 1 96 ? 3.966 -10.661 -7.927 1.00 82.12 96 ASP A N 1
ATOM 799 C CA . ASP A 1 96 ? 5.229 -10.763 -8.661 1.00 82.12 96 ASP A CA 1
ATOM 800 C C . ASP A 1 96 ? 5.124 -10.220 -10.095 1.00 82.12 96 ASP A C 1
ATOM 802 O O . ASP A 1 96 ? 6.025 -9.525 -10.564 1.00 82.12 96 ASP A O 1
ATOM 806 N N . ASP A 1 97 ? 3.977 -10.408 -10.748 1.00 81.38 97 ASP A N 1
ATOM 807 C CA . ASP A 1 97 ? 3.652 -9.834 -12.061 1.00 81.38 97 ASP A CA 1
ATOM 808 C C . ASP A 1 97 ? 3.695 -8.297 -12.106 1.00 81.38 97 ASP A C 1
ATOM 810 O O . ASP A 1 97 ? 3.777 -7.684 -13.183 1.00 81.38 97 ASP A O 1
ATOM 814 N N . LEU A 1 98 ? 3.639 -7.640 -10.944 1.00 84.56 98 LEU A N 1
ATOM 815 C CA . LEU A 1 98 ? 3.808 -6.197 -10.867 1.00 84.56 98 LEU A CA 1
ATOM 816 C C . LEU A 1 98 ? 5.269 -5.784 -10.985 1.00 84.56 98 LEU A C 1
ATOM 818 O O . LEU A 1 98 ? 5.490 -4.649 -11.379 1.00 84.56 98 LEU A O 1
ATOM 822 N N . ALA A 1 99 ? 6.252 -6.664 -10.752 1.00 83.38 99 ALA A N 1
ATOM 823 C CA . ALA A 1 99 ? 7.692 -6.365 -10.728 1.00 83.38 99 ALA A CA 1
ATOM 824 C C . ALA A 1 99 ? 8.323 -5.996 -12.095 1.00 83.38 99 ALA A C 1
ATOM 826 O O . ALA A 1 99 ? 9.520 -6.186 -12.312 1.00 83.38 99 ALA A O 1
ATOM 827 N N . ARG A 1 100 ? 7.530 -5.431 -13.006 1.00 87.38 100 ARG A N 1
ATOM 828 C CA . ARG A 1 100 ? 7.923 -4.883 -14.303 1.00 87.38 100 ARG A CA 1
ATOM 829 C C . ARG A 1 100 ? 7.357 -3.477 -14.488 1.00 87.38 100 ARG A C 1
ATOM 831 O O . ARG A 1 100 ? 6.291 -3.150 -13.964 1.00 87.38 100 ARG A O 1
ATOM 838 N N . CYS A 1 101 ? 8.048 -2.644 -15.257 1.00 88.38 101 CYS A N 1
ATOM 839 C CA . CYS A 1 101 ? 7.539 -1.321 -15.605 1.00 88.38 101 CYS A CA 1
ATOM 840 C C . CYS A 1 101 ? 6.266 -1.445 -16.465 1.00 88.38 101 CYS A C 1
ATOM 842 O O . CYS A 1 101 ? 6.321 -2.115 -17.490 1.00 88.38 101 CYS A O 1
ATOM 844 N N . PRO A 1 102 ? 5.152 -0.767 -16.125 1.00 85.62 102 PRO A N 1
ATOM 845 C CA . PRO A 1 102 ? 3.903 -0.877 -16.885 1.00 85.62 102 PRO A CA 1
ATOM 846 C C . PRO A 1 102 ? 3.966 -0.267 -18.295 1.00 85.62 102 PRO A C 1
ATOM 848 O O . PRO A 1 102 ? 3.039 -0.452 -19.069 1.00 85.62 102 PRO A O 1
ATOM 851 N N . TRP A 1 103 ? 5.009 0.505 -18.620 1.00 85.69 103 TRP A N 1
ATOM 852 C CA . TRP A 1 103 ? 5.111 1.228 -19.896 1.00 85.69 103 TRP A CA 1
ATOM 853 C C . TRP A 1 103 ? 6.140 0.647 -20.863 1.00 85.69 103 TRP A C 1
ATOM 855 O O . TRP A 1 103 ? 5.951 0.727 -22.072 1.00 85.69 103 TRP A O 1
ATOM 865 N N . CYS A 1 104 ? 7.260 0.133 -20.350 1.00 86.31 104 CYS A N 1
ATOM 866 C CA . CYS A 1 104 ? 8.357 -0.378 -21.179 1.00 86.31 104 CYS A CA 1
ATOM 867 C C . CYS A 1 104 ? 8.743 -1.825 -20.858 1.00 86.31 104 CYS A C 1
ATOM 869 O O . CYS A 1 104 ? 9.767 -2.293 -21.352 1.00 86.31 104 CYS A O 1
ATOM 871 N N . ASP A 1 105 ? 7.983 -2.491 -19.982 1.00 86.94 105 ASP A N 1
ATOM 872 C CA . ASP A 1 105 ? 8.199 -3.873 -19.541 1.00 86.94 105 ASP A CA 1
ATOM 873 C C . ASP A 1 105 ? 9.596 -4.170 -18.972 1.00 86.94 105 ASP A C 1
ATOM 875 O O . ASP A 1 105 ? 9.978 -5.327 -18.814 1.00 86.94 105 ASP A O 1
ATOM 879 N N . ALA A 1 106 ? 10.365 -3.136 -18.614 1.00 87.94 106 ALA A N 1
ATOM 880 C CA . ALA A 1 106 ? 11.663 -3.305 -17.974 1.00 87.94 106 ALA A CA 1
ATOM 881 C C . ALA A 1 106 ? 11.529 -4.074 -16.651 1.00 87.94 106 ALA A C 1
ATOM 883 O O . ALA A 1 106 ? 10.563 -3.882 -15.911 1.00 87.94 106 ALA A O 1
ATOM 884 N N . THR A 1 107 ? 12.527 -4.897 -16.341 1.00 88.19 107 THR A N 1
ATOM 885 C CA . THR A 1 107 ? 12.610 -5.745 -15.142 1.00 88.19 107 THR A CA 1
ATOM 886 C C . THR A 1 107 ? 14.020 -5.693 -14.555 1.00 88.19 107 THR A C 1
ATOM 888 O O . THR A 1 107 ? 14.947 -5.212 -15.204 1.00 88.19 107 THR A O 1
ATOM 891 N N . GLY A 1 108 ? 14.214 -6.244 -13.354 1.00 85.56 108 GLY A N 1
ATOM 892 C CA . GLY A 1 108 ? 15.543 -6.362 -12.745 1.00 85.56 108 GLY A CA 1
ATOM 893 C C . GLY A 1 108 ? 16.113 -5.006 -12.330 1.00 85.56 108 GLY A C 1
ATOM 894 O O . GLY A 1 108 ? 15.403 -4.194 -11.748 1.00 85.56 108 GLY A O 1
ATOM 895 N N . GLU A 1 109 ? 17.386 -4.756 -12.633 1.00 85.88 109 GLU A N 1
ATOM 896 C CA . GLU A 1 109 ? 18.123 -3.558 -12.194 1.00 85.88 109 GLU A CA 1
ATOM 897 C C . GLU A 1 109 ? 17.554 -2.240 -12.746 1.00 85.88 109 GLU A C 1
ATOM 899 O O . GLU A 1 109 ? 17.700 -1.187 -12.128 1.00 85.88 109 GLU A O 1
ATOM 904 N N . ASP A 1 110 ? 16.832 -2.298 -13.868 1.00 86.81 110 ASP A N 1
ATOM 905 C CA . ASP A 1 110 ? 16.169 -1.141 -14.476 1.00 86.81 110 ASP A CA 1
ATOM 906 C C . ASP A 1 110 ? 14.929 -0.668 -13.704 1.00 86.81 110 ASP A C 1
ATOM 908 O O . ASP A 1 110 ? 14.378 0.402 -13.991 1.00 86.81 110 ASP A O 1
ATOM 912 N N . VAL A 1 111 ? 14.451 -1.473 -12.753 1.00 88.19 111 VAL A N 1
ATOM 913 C CA . VAL A 1 111 ? 13.252 -1.213 -11.964 1.00 88.19 111 VAL A CA 1
ATOM 914 C C . VAL A 1 111 ? 13.582 -1.287 -10.483 1.00 88.19 111 VAL A C 1
ATOM 916 O O . VAL A 1 111 ? 13.974 -2.317 -9.947 1.00 88.19 111 VAL A O 1
ATOM 919 N N . SER A 1 112 ? 13.333 -0.184 -9.789 1.00 89.06 112 SER A N 1
ATOM 920 C CA . SER A 1 112 ? 13.485 -0.106 -8.342 1.00 89.06 112 SER A CA 1
ATOM 921 C C . SER A 1 112 ? 12.128 0.084 -7.681 1.00 89.06 112 SER A C 1
ATOM 923 O O . SER A 1 112 ? 11.344 0.953 -8.060 1.00 89.06 112 SER A O 1
ATOM 925 N N . TRP A 1 113 ? 11.856 -0.743 -6.680 1.00 88.88 113 TRP A N 1
ATOM 926 C CA . TRP A 1 113 ? 10.698 -0.607 -5.811 1.00 88.88 113 TRP A CA 1
ATOM 927 C C . TRP A 1 113 ? 11.137 0.018 -4.499 1.00 88.88 113 TRP A C 1
ATOM 929 O O . TRP A 1 113 ? 12.048 -0.488 -3.841 1.00 88.88 113 TRP A O 1
ATOM 939 N N . GLY A 1 114 ? 10.512 1.127 -4.127 1.00 87.81 114 GLY A N 1
ATOM 940 C CA . GLY A 1 114 ? 10.939 1.884 -2.966 1.00 87.81 114 GLY A CA 1
ATOM 941 C C . GLY A 1 114 ? 9.971 2.994 -2.613 1.00 87.81 114 GLY A C 1
ATOM 942 O O . GLY A 1 114 ? 9.770 3.915 -3.396 1.00 87.81 114 GLY A O 1
ATOM 943 N N . GLY A 1 115 ? 9.453 2.936 -1.389 1.00 88.06 115 GLY A N 1
ATOM 944 C CA . GLY A 1 115 ? 8.601 3.977 -0.824 1.00 88.06 115 GLY A CA 1
ATOM 945 C C . GLY A 1 115 ? 7.116 3.633 -0.873 1.00 88.06 115 GLY A C 1
ATOM 946 O O . GLY A 1 115 ? 6.594 3.094 -1.844 1.00 88.06 115 GLY A O 1
ATOM 947 N N . TRP A 1 116 ? 6.435 3.955 0.220 1.00 91.94 116 TRP A N 1
ATOM 948 C CA . TRP A 1 116 ? 4.977 3.967 0.290 1.00 91.94 116 TRP A CA 1
ATOM 949 C C . TRP A 1 116 ? 4.464 5.346 -0.114 1.00 91.94 116 TRP A C 1
ATOM 951 O O . TRP A 1 116 ? 5.210 6.327 -0.073 1.00 91.94 116 TRP A O 1
ATOM 961 N N . THR A 1 117 ? 3.181 5.444 -0.448 1.00 88.81 117 THR A N 1
ATOM 962 C CA . THR A 1 117 ? 2.545 6.744 -0.677 1.00 88.81 117 THR A CA 1
ATOM 963 C C . THR A 1 117 ? 2.719 7.670 0.528 1.00 88.81 117 THR A C 1
ATOM 965 O O . THR A 1 117 ? 2.647 7.267 1.694 1.00 88.81 117 THR A O 1
ATOM 968 N N . SER A 1 118 ? 2.942 8.952 0.248 1.00 86.75 118 SER A N 1
ATOM 969 C CA . SER A 1 118 ? 3.071 9.987 1.279 1.00 86.75 118 SER A CA 1
ATOM 970 C C . SER A 1 118 ? 1.743 10.304 1.964 1.00 86.75 118 SER A C 1
ATOM 972 O O . SER A 1 118 ? 1.749 10.837 3.069 1.00 86.75 118 SER A O 1
ATOM 974 N N . THR A 1 119 ? 0.623 9.966 1.327 1.00 89.25 119 THR A N 1
ATOM 975 C CA . THR A 1 119 ? -0.728 10.189 1.841 1.00 89.25 119 THR A CA 1
ATOM 976 C C . THR A 1 119 ? -1.338 8.942 2.461 1.00 89.25 119 THR A C 1
ATOM 978 O O . THR A 1 119 ? -2.414 9.061 3.023 1.00 89.25 119 THR A O 1
ATOM 981 N N . GLY A 1 120 ? -0.697 7.768 2.398 1.00 90.88 120 GLY A N 1
ATOM 982 C CA . GLY A 1 120 ? -1.235 6.487 2.876 1.00 90.88 120 GLY A CA 1
ATOM 983 C C . GLY A 1 120 ? -2.264 5.850 1.934 1.00 90.88 120 GLY A C 1
ATOM 984 O O . GLY A 1 120 ? -2.180 6.022 0.716 1.00 90.88 120 GLY A O 1
ATOM 985 N N . HIS A 1 121 ? -3.177 5.042 2.489 1.00 92.94 121 HIS A N 1
ATOM 986 C CA . HIS A 1 121 ? -4.167 4.292 1.704 1.00 92.94 121 HIS A CA 1
ATOM 987 C C . HIS A 1 121 ? -5.146 5.223 0.977 1.00 92.94 121 HIS A C 1
ATOM 989 O O . HIS A 1 121 ? -5.476 6.288 1.495 1.00 92.94 121 HIS A O 1
ATOM 995 N N . CYS A 1 122 ? -5.633 4.797 -0.186 1.00 92.12 122 CYS A N 1
ATOM 996 C CA . CYS A 1 122 ? -6.797 5.382 -0.840 1.00 92.12 122 CYS A CA 1
ATOM 997 C C . CYS A 1 122 ? -8.050 4.551 -0.545 1.00 92.12 122 CYS A C 1
ATOM 999 O O . CYS A 1 122 ? -7.971 3.352 -0.272 1.00 92.12 122 CYS A O 1
ATOM 1001 N N . GLU A 1 123 ? -9.201 5.210 -0.592 1.00 91.75 123 GLU A N 1
ATOM 10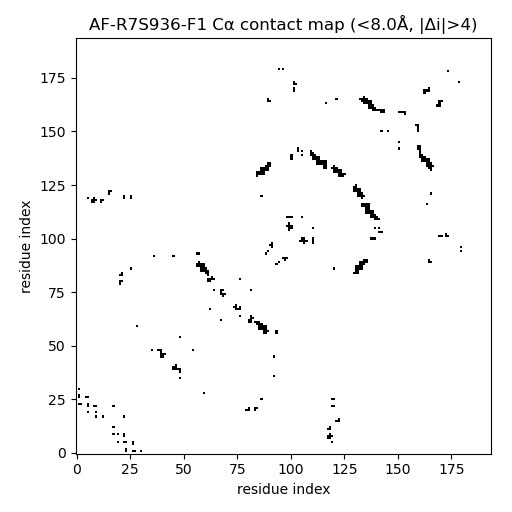02 C CA . GLU A 1 123 ? -10.516 4.572 -0.523 1.00 91.75 123 GLU A CA 1
ATOM 1003 C C . GLU A 1 123 ? -10.852 3.978 -1.896 1.00 91.75 123 GLU A C 1
ATOM 1005 O O . GLU A 1 123 ? -10.594 4.610 -2.924 1.00 91.75 123 GLU A O 1
ATOM 1010 N N . VAL A 1 124 ? -11.388 2.759 -1.915 1.00 90.62 124 VAL A N 1
ATOM 1011 C CA . VAL A 1 124 ? -11.781 2.051 -3.138 1.00 90.62 124 VAL A CA 1
ATOM 1012 C C . VAL A 1 124 ? -13.128 1.363 -2.945 1.00 90.62 124 VAL A C 1
ATOM 1014 O O . VAL A 1 124 ? -13.402 0.777 -1.898 1.00 90.62 124 VAL A O 1
ATOM 1017 N N . HIS A 1 125 ? -13.951 1.388 -3.989 1.00 88.44 125 HIS A N 1
ATOM 1018 C CA . HIS A 1 125 ? -15.232 0.694 -3.991 1.00 88.44 125 HIS A CA 1
ATOM 1019 C C . HIS A 1 125 ? -15.009 -0.801 -4.234 1.00 88.44 125 HIS A C 1
ATOM 1021 O O . HIS A 1 125 ? -14.621 -1.213 -5.330 1.00 88.44 125 HIS A O 1
ATOM 1027 N N . GLY A 1 126 ? -15.226 -1.613 -3.201 1.00 82.44 126 GLY A N 1
ATOM 1028 C CA . GLY A 1 126 ? -15.335 -3.059 -3.353 1.00 82.44 126 GLY A CA 1
ATOM 1029 C C . GLY A 1 126 ? -16.714 -3.458 -3.883 1.00 82.44 126 GLY A C 1
ATOM 1030 O O . GLY A 1 126 ? -17.643 -2.655 -3.914 1.00 82.44 126 GLY A O 1
ATOM 1031 N N . VAL A 1 127 ? -16.854 -4.724 -4.281 1.00 81.25 127 VAL A N 1
ATOM 1032 C CA . VAL A 1 127 ? -18.130 -5.263 -4.791 1.00 81.25 127 VAL A CA 1
ATOM 1033 C C . VAL A 1 127 ? -19.202 -5.285 -3.697 1.00 81.25 127 VAL A C 1
ATOM 1035 O O . VAL A 1 127 ? -20.332 -4.878 -3.938 1.00 81.25 127 VAL A O 1
ATOM 1038 N N . ASP A 1 128 ? -18.833 -5.724 -2.490 1.00 77.88 128 ASP A N 1
ATOM 1039 C CA . ASP A 1 128 ? -19.781 -5.890 -1.379 1.00 77.88 128 ASP A CA 1
ATOM 1040 C C . ASP A 1 128 ? -19.768 -4.721 -0.387 1.00 77.88 128 ASP A C 1
ATOM 1042 O O . ASP A 1 128 ? -20.728 -4.507 0.353 1.00 77.88 128 ASP A O 1
ATOM 1046 N N . ARG A 1 129 ? -18.630 -4.030 -0.273 1.00 85.62 129 ARG A N 1
ATOM 1047 C CA . ARG A 1 129 ? -18.395 -2.990 0.732 1.00 85.62 129 ARG A CA 1
ATOM 1048 C C . ARG A 1 129 ? -17.269 -2.062 0.306 1.00 85.62 129 ARG A C 1
ATOM 1050 O O . ARG A 1 129 ? -16.411 -2.444 -0.484 1.00 85.62 129 ARG A O 1
ATOM 1057 N N . GLU A 1 130 ? -17.233 -0.887 0.917 1.00 90.06 130 GLU A N 1
ATOM 1058 C CA . GLU A 1 130 ? -16.094 0.023 0.827 1.00 90.06 130 GLU A CA 1
ATOM 1059 C C . GLU A 1 130 ? -14.825 -0.619 1.399 1.00 90.06 130 GLU A C 1
ATOM 1061 O O . GLU A 1 130 ? -14.832 -1.211 2.485 1.00 90.06 130 GLU A O 1
ATOM 1066 N N . GLU A 1 131 ? -13.722 -0.477 0.674 1.00 92.44 131 GLU A N 1
ATOM 1067 C CA . GLU A 1 131 ? -12.414 -1.012 1.032 1.00 92.44 131 GLU A CA 1
ATOM 1068 C C . GLU A 1 131 ? -11.341 0.070 0.906 1.00 92.44 131 GLU A C 1
ATOM 1070 O O . GLU A 1 131 ? -11.584 1.194 0.474 1.00 92.44 131 GLU A O 1
ATOM 1075 N N . THR A 1 132 ? -10.123 -0.271 1.307 1.00 94.88 132 THR A N 1
ATOM 1076 C CA . THR A 1 132 ? -8.960 0.594 1.143 1.00 94.88 132 THR A CA 1
ATOM 1077 C C . THR A 1 132 ? -7.858 -0.143 0.399 1.00 94.88 132 THR A C 1
ATOM 1079 O O . THR A 1 132 ? -7.711 -1.363 0.512 1.00 94.88 132 THR A O 1
ATOM 1082 N N .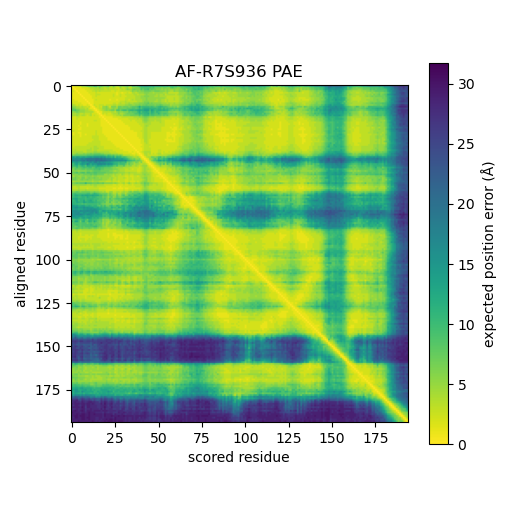 ALA A 1 133 ? -7.059 0.595 -0.364 1.00 94.50 133 ALA A N 1
ATOM 1083 C CA . ALA A 1 133 ? -5.898 0.062 -1.059 1.00 94.50 133 ALA A CA 1
ATOM 1084 C C . ALA A 1 133 ? -4.660 0.908 -0.767 1.00 94.50 133 ALA A C 1
ATOM 1086 O O . ALA A 1 133 ? -4.733 2.129 -0.627 1.00 94.50 133 ALA A O 1
ATOM 1087 N N . LEU A 1 134 ? -3.500 0.264 -0.689 1.00 95.00 134 LEU A N 1
ATOM 1088 C CA . LEU A 1 134 ? -2.227 0.952 -0.514 1.00 95.00 134 LEU A CA 1
ATOM 1089 C C . LEU A 1 134 ? -1.183 0.391 -1.472 1.00 95.00 134 LEU A C 1
ATOM 1091 O O . LEU A 1 134 ? -0.873 -0.800 -1.454 1.00 95.00 134 LEU A O 1
ATOM 1095 N N . GLY A 1 135 ? -0.646 1.279 -2.304 1.00 92.81 135 GLY A N 1
ATOM 1096 C CA . GLY A 1 135 ? 0.330 0.948 -3.329 1.00 92.81 135 GLY A CA 1
ATOM 1097 C C . GLY A 1 135 ? 1.760 1.213 -2.886 1.00 92.81 135 GLY A C 1
ATOM 1098 O O . GLY A 1 135 ? 2.041 2.169 -2.157 1.00 92.81 135 GLY A O 1
ATOM 1099 N N . TYR A 1 136 ? 2.666 0.380 -3.386 1.00 93.38 136 TYR A N 1
ATOM 1100 C CA . TYR A 1 136 ? 4.099 0.634 -3.336 1.00 93.38 136 TYR A CA 1
ATOM 1101 C C . TYR A 1 136 ? 4.557 1.428 -4.566 1.00 93.38 136 TYR A C 1
ATOM 1103 O O . TYR A 1 136 ? 3.902 1.405 -5.613 1.00 93.38 136 TYR A O 1
ATOM 1111 N N . GLN A 1 137 ? 5.654 2.170 -4.429 1.00 92.50 137 GLN A N 1
ATOM 1112 C CA . GLN A 1 137 ? 6.183 3.007 -5.502 1.00 92.50 137 GLN A CA 1
ATOM 1113 C C . GLN A 1 137 ? 7.244 2.265 -6.318 1.00 92.50 137 GLN A C 1
ATOM 1115 O O . GLN A 1 137 ? 8.187 1.690 -5.773 1.00 92.50 137 GLN A O 1
ATOM 1120 N N . LEU A 1 138 ? 7.083 2.318 -7.637 1.00 91.06 138 LEU A N 1
ATOM 1121 C CA . LEU A 1 138 ? 7.989 1.795 -8.651 1.00 91.06 138 LEU A CA 1
ATOM 1122 C C . LEU A 1 138 ? 8.670 2.961 -9.370 1.00 91.06 138 LEU A C 1
ATOM 1124 O O . LEU A 1 138 ? 8.009 3.895 -9.819 1.00 91.06 138 LEU A O 1
ATOM 1128 N N . ARG A 1 139 ? 9.984 2.881 -9.549 1.00 90.88 139 ARG A N 1
ATOM 1129 C CA . ARG A 1 139 ? 10.773 3.795 -10.377 1.00 90.88 139 ARG A CA 1
ATOM 1130 C C . ARG A 1 139 ? 11.495 3.012 -11.467 1.00 90.88 139 ARG A C 1
ATOM 1132 O O . ARG A 1 139 ? 12.223 2.069 -11.166 1.00 90.88 139 ARG A O 1
ATOM 1139 N N . CYS A 1 140 ? 11.330 3.439 -12.717 1.00 90.81 140 CYS A N 1
ATOM 1140 C CA . CYS A 1 140 ? 11.983 2.835 -13.877 1.00 90.81 140 CYS A CA 1
ATOM 1141 C C . CYS A 1 140 ? 13.115 3.720 -14.420 1.00 90.81 140 CYS A C 1
ATOM 1143 O O . CYS A 1 140 ? 12.889 4.866 -14.818 1.00 90.81 140 CYS A O 1
ATOM 1145 N N . LEU A 1 141 ? 14.331 3.172 -14.480 1.00 88.75 141 LEU A N 1
ATOM 1146 C CA . LEU A 1 141 ? 15.519 3.859 -14.986 1.00 88.75 141 LEU A CA 1
ATOM 1147 C C . LEU A 1 141 ? 15.448 4.082 -16.501 1.00 88.75 141 LEU A C 1
ATOM 1149 O O . LEU A 1 141 ? 15.749 5.189 -16.953 1.00 88.75 141 LEU A O 1
ATOM 1153 N N . ARG A 1 142 ? 14.941 3.111 -17.276 1.00 86.69 142 ARG A N 1
ATOM 1154 C CA . ARG A 1 142 ? 14.742 3.267 -18.731 1.00 86.69 142 ARG A 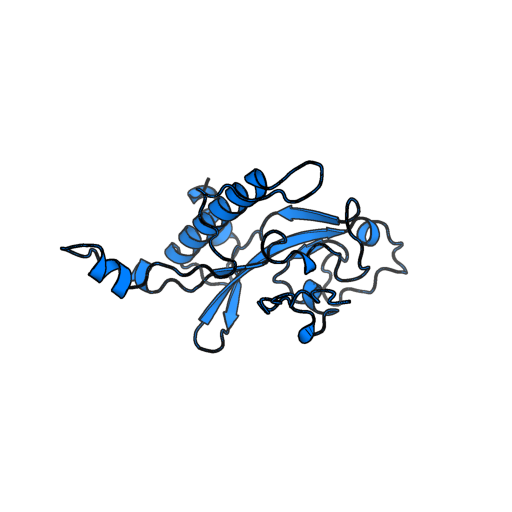CA 1
ATOM 1155 C C . ARG A 1 142 ? 13.795 4.419 -19.058 1.00 86.69 142 ARG A C 1
ATOM 1157 O O . ARG A 1 142 ? 14.108 5.259 -19.895 1.00 86.69 142 ARG A O 1
ATOM 1164 N N . CYS A 1 143 ? 12.675 4.517 -18.340 1.00 84.44 143 CYS A N 1
ATOM 1165 C CA . CYS A 1 143 ? 11.737 5.630 -18.505 1.00 84.44 143 CYS A CA 1
ATOM 1166 C C . CYS A 1 143 ? 12.311 6.971 -18.018 1.00 84.44 143 CYS A C 1
ATOM 1168 O O . CYS A 1 143 ? 11.880 8.026 -18.486 1.00 84.44 143 CYS A O 1
ATOM 1170 N N . SER A 1 144 ? 13.274 6.954 -17.089 1.00 82.25 144 SER A N 1
ATOM 1171 C CA . SER A 1 144 ? 13.934 8.175 -16.611 1.00 82.25 144 SER A CA 1
ATOM 1172 C C . SER A 1 144 ? 14.943 8.743 -17.619 1.00 82.25 144 SER A C 1
ATOM 1174 O O . SER A 1 144 ? 15.007 9.962 -17.783 1.00 82.25 144 SER A O 1
ATOM 1176 N N . GLY A 1 145 ? 15.671 7.869 -18.328 1.00 68.75 145 GLY A N 1
ATOM 1177 C CA . GLY A 1 145 ? 16.724 8.224 -19.285 1.00 68.75 145 GLY A CA 1
ATOM 1178 C C . GLY A 1 145 ? 16.254 8.453 -20.725 1.00 68.75 145 GLY A C 1
ATOM 1179 O O . GLY A 1 145 ? 17.060 8.834 -21.571 1.00 68.75 145 GLY A O 1
ATOM 1180 N N . ALA A 1 146 ? 14.970 8.239 -21.027 1.00 62.09 146 ALA A N 1
ATOM 1181 C CA . ALA A 1 146 ? 14.443 8.454 -22.371 1.00 62.09 146 ALA A CA 1
ATOM 1182 C C . ALA A 1 146 ? 14.508 9.949 -22.767 1.00 62.09 146 ALA A C 1
ATOM 1184 O O . ALA A 1 146 ? 14.110 10.809 -21.968 1.00 62.09 146 ALA A O 1
ATOM 1185 N N . PRO A 1 147 ? 14.972 10.293 -23.986 1.00 55.75 147 PRO A N 1
ATOM 1186 C CA . PRO A 1 147 ? 14.960 11.670 -24.477 1.00 55.75 147 PRO A CA 1
ATOM 1187 C C . PRO A 1 147 ? 13.526 12.223 -24.499 1.00 55.75 147 PRO A C 1
ATOM 1189 O O . PRO A 1 147 ? 12.567 11.478 -24.709 1.00 55.75 147 PRO A O 1
ATOM 1192 N N . SER A 1 148 ? 13.365 13.535 -24.290 1.00 53.81 148 SER A N 1
ATOM 1193 C CA . SER A 1 148 ? 12.059 14.217 -24.157 1.00 53.81 148 SER A CA 1
ATOM 1194 C C . SER A 1 148 ? 11.061 13.902 -25.275 1.00 53.81 148 SER A C 1
ATOM 1196 O O . SER A 1 148 ? 9.862 13.929 -25.035 1.00 53.81 148 SER A O 1
ATOM 1198 N N . ASN A 1 149 ? 11.549 13.542 -26.464 1.00 51.00 149 ASN A N 1
ATOM 1199 C CA . ASN A 1 149 ? 10.734 13.241 -27.643 1.00 51.00 149 ASN A CA 1
ATOM 1200 C C . ASN A 1 149 ? 10.110 11.830 -27.630 1.00 51.00 149 ASN A C 1
ATOM 1202 O O . ASN A 1 149 ? 9.210 11.563 -28.417 1.00 51.00 149 ASN A O 1
ATOM 1206 N N . GLN A 1 150 ? 10.567 10.930 -26.749 1.00 51.78 150 GLN A N 1
ATOM 1207 C CA . GLN A 1 150 ? 9.961 9.608 -26.510 1.00 51.78 150 GLN A CA 1
ATOM 1208 C C . GLN A 1 150 ? 9.177 9.545 -25.192 1.00 51.78 150 GLN A C 1
ATOM 1210 O O . GLN A 1 150 ? 8.499 8.553 -24.918 1.00 51.78 150 GLN A O 1
ATOM 1215 N N . LYS A 1 151 ? 9.234 10.602 -24.370 1.00 54.00 151 LYS A N 1
ATOM 1216 C CA . LYS A 1 151 ? 8.354 10.742 -23.209 1.00 54.00 151 LYS A CA 1
ATOM 1217 C C . LYS A 1 151 ? 6.948 11.015 -23.736 1.00 54.00 151 LYS A C 1
ATOM 1219 O O . LYS A 1 151 ? 6.637 12.142 -24.111 1.00 54.00 151 LYS A O 1
ATOM 1224 N N . LYS A 1 152 ? 6.098 9.983 -23.794 1.00 54.06 152 LYS A N 1
ATOM 1225 C CA . LYS A 1 152 ? 4.668 10.192 -24.054 1.00 54.06 152 LYS A CA 1
ATOM 1226 C C . LYS A 1 152 ? 4.144 11.193 -23.015 1.00 54.06 152 LYS A C 1
ATOM 1228 O O . LYS A 1 152 ? 4.442 11.026 -21.828 1.00 54.06 152 LYS A O 1
ATOM 1233 N N . PRO A 1 153 ? 3.434 12.252 -23.437 1.00 47.03 153 PRO A N 1
ATOM 1234 C CA . PRO A 1 153 ? 2.991 13.289 -22.524 1.00 47.03 153 PRO A CA 1
ATOM 1235 C C . PRO A 1 153 ? 2.039 12.675 -21.498 1.00 47.03 153 PRO A C 1
ATOM 1237 O O . PRO A 1 153 ? 0.977 12.167 -21.851 1.00 47.03 153 PRO A O 1
ATOM 1240 N N . SER A 1 154 ? 2.416 12.730 -20.219 1.00 50.00 154 SER A N 1
ATOM 1241 C CA . SER A 1 154 ? 1.446 12.570 -19.140 1.00 50.00 154 SER A CA 1
ATOM 1242 C C . SER A 1 154 ? 0.488 13.750 -19.243 1.00 50.00 154 SER A C 1
ATOM 1244 O O . SER A 1 154 ? 0.923 14.900 -19.148 1.00 50.00 154 SER A O 1
ATOM 1246 N N . LYS A 1 155 ? -0.807 13.483 -19.453 1.00 49.50 155 LYS A N 1
ATOM 1247 C CA . LYS A 1 155 ? -1.843 14.525 -19.565 1.00 49.50 155 LYS A CA 1
ATOM 1248 C C . LYS A 1 155 ? -1.889 15.459 -18.343 1.00 49.50 155 LYS A C 1
ATOM 1250 O O . LYS A 1 155 ? -2.411 16.559 -18.464 1.00 49.50 155 LYS A O 1
ATOM 1255 N N . ASN A 1 156 ? -1.292 15.055 -17.214 1.00 45.38 156 ASN A N 1
ATOM 1256 C CA . ASN A 1 156 ? -1.411 15.733 -15.921 1.00 45.38 156 ASN A CA 1
ATOM 1257 C C . ASN A 1 156 ? -0.066 16.095 -15.255 1.00 45.38 156 ASN A C 1
ATOM 1259 O O . ASN A 1 156 ? -0.035 16.375 -14.061 1.00 45.38 156 ASN A O 1
ATOM 1263 N N . GLY A 1 157 ? 1.062 16.075 -15.977 1.00 43.69 157 GLY A N 1
ATOM 1264 C CA . GLY A 1 157 ? 2.361 16.481 -15.410 1.00 43.69 157 GLY A CA 1
ATOM 1265 C C . GLY A 1 157 ? 2.960 15.517 -14.371 1.00 43.69 157 GLY A C 1
ATOM 1266 O O . GLY A 1 157 ? 3.976 15.835 -13.754 1.00 43.69 157 GLY A O 1
ATOM 1267 N N . GLU A 1 158 ? 2.381 14.326 -14.189 1.00 51.09 158 GLU A N 1
ATOM 1268 C CA . GLU A 1 158 ? 2.980 13.270 -13.366 1.00 51.09 158 GLU A CA 1
ATOM 1269 C C . GLU A 1 158 ? 4.237 12.710 -14.045 1.00 51.09 158 GLU A C 1
ATOM 1271 O O . GLU A 1 158 ? 4.241 12.406 -15.241 1.00 51.09 158 GLU A O 1
ATOM 1276 N N . GLY A 1 159 ? 5.323 12.584 -13.276 1.00 56.34 159 GLY A N 1
ATOM 1277 C CA . GLY A 1 159 ? 6.619 12.134 -13.775 1.00 56.34 159 GLY A CA 1
ATOM 1278 C C . GLY A 1 159 ? 6.539 10.753 -14.428 1.00 56.34 159 GLY A C 1
ATOM 1279 O O . GLY A 1 159 ? 6.277 9.761 -13.758 1.00 56.34 159 GLY A O 1
ATOM 1280 N N . THR A 1 160 ? 6.866 10.689 -15.720 1.00 70.19 160 THR A N 1
ATOM 1281 C CA . THR A 1 160 ? 6.749 9.539 -16.646 1.00 70.19 160 THR A CA 1
ATOM 1282 C C . THR A 1 160 ? 7.573 8.287 -16.297 1.00 70.19 160 THR A C 1
ATOM 1284 O O . THR A 1 160 ? 7.771 7.420 -17.142 1.00 70.19 160 THR A O 1
ATOM 1287 N N . HIS A 1 161 ? 8.138 8.206 -15.094 1.00 79.88 161 HIS A N 1
ATOM 1288 C CA . HIS A 1 161 ? 9.069 7.153 -14.684 1.00 79.88 161 HIS A CA 1
ATOM 1289 C C . HIS A 1 161 ? 8.890 6.685 -13.233 1.00 79.88 161 HIS A C 1
ATOM 1291 O O . HIS A 1 161 ? 9.502 5.686 -12.855 1.00 79.88 161 HIS A O 1
ATOM 1297 N N . CYS A 1 162 ? 8.076 7.382 -12.431 1.00 86.38 162 CYS A N 1
ATOM 1298 C CA . CYS A 1 162 ? 7.748 7.018 -11.055 1.00 86.38 162 CYS A CA 1
ATOM 1299 C C . CYS A 1 162 ? 6.251 6.747 -10.973 1.00 86.38 162 CYS A C 1
ATOM 1301 O O . CYS A 1 162 ? 5.440 7.635 -11.217 1.00 86.38 162 CYS A O 1
ATOM 1303 N N . PHE A 1 163 ? 5.891 5.533 -10.591 1.00 87.62 163 PHE A N 1
ATOM 1304 C CA . PHE A 1 163 ? 4.519 5.069 -10.572 1.00 87.62 163 PHE A CA 1
ATOM 1305 C C . PHE A 1 163 ? 4.170 4.591 -9.172 1.00 87.62 163 PHE A C 1
ATOM 1307 O O . PHE A 1 163 ? 4.971 3.948 -8.502 1.00 87.62 163 PHE A O 1
ATOM 1314 N N . THR A 1 164 ? 2.957 4.889 -8.729 1.00 88.88 164 THR A N 1
ATOM 1315 C CA . THR A 1 164 ? 2.402 4.277 -7.522 1.00 88.88 164 THR A CA 1
ATOM 1316 C C . THR A 1 164 ? 1.419 3.208 -7.963 1.00 88.88 164 THR A C 1
ATOM 1318 O O . THR A 1 164 ? 0.579 3.487 -8.812 1.00 88.88 164 THR A O 1
ATOM 1321 N N . ALA A 1 165 ? 1.478 2.016 -7.372 1.00 88.62 165 ALA A N 1
ATOM 1322 C CA . ALA A 1 165 ? 0.623 0.900 -7.780 1.00 88.62 165 ALA A CA 1
ATOM 1323 C C . ALA A 1 165 ? -0.888 1.115 -7.527 1.00 88.62 165 ALA A C 1
ATOM 1325 O O . ALA A 1 165 ? -1.700 0.302 -7.945 1.00 88.62 165 ALA A O 1
ATOM 1326 N N . THR A 1 166 ? -1.292 2.198 -6.858 1.00 88.25 166 THR A N 1
ATOM 1327 C CA . THR A 1 166 ? -2.697 2.631 -6.722 1.00 88.25 166 THR A CA 1
ATOM 1328 C C . THR A 1 166 ? -3.080 3.771 -7.669 1.00 88.25 166 THR A C 1
ATOM 1330 O O . THR A 1 166 ? -4.230 4.196 -7.667 1.00 88.25 166 THR A O 1
ATOM 1333 N N . ASN A 1 167 ? -2.144 4.294 -8.465 1.00 86.81 167 ASN A N 1
ATOM 1334 C CA . ASN A 1 167 ? -2.409 5.394 -9.388 1.00 86.81 167 ASN A CA 1
ATOM 1335 C C . ASN A 1 167 ? -2.900 4.870 -10.747 1.00 86.81 167 ASN A C 1
ATOM 1337 O O . ASN A 1 167 ? -2.396 3.866 -11.246 1.00 86.81 167 ASN A O 1
ATOM 1341 N N . HIS A 1 168 ? -3.837 5.581 -11.376 1.00 84.56 168 HIS A N 1
ATOM 1342 C CA . HIS A 1 168 ? -4.384 5.251 -12.695 1.00 84.56 168 HIS A CA 1
ATOM 1343 C C . HIS A 1 168 ? -3.300 5.104 -13.775 1.00 84.56 168 HIS A C 1
ATOM 1345 O O . HIS A 1 168 ? -3.364 4.181 -14.581 1.00 84.56 168 HIS A O 1
ATOM 1351 N N . THR A 1 169 ? -2.254 5.936 -13.742 1.00 84.56 169 THR A N 1
ATOM 1352 C CA . THR A 1 169 ? -1.131 5.891 -14.699 1.00 84.56 169 THR A CA 1
ATOM 1353 C C . THR A 1 169 ? -0.345 4.578 -14.668 1.00 84.56 169 THR A C 1
ATOM 1355 O O . THR A 1 169 ? 0.237 4.183 -15.680 1.00 84.56 169 THR A O 1
ATOM 1358 N N . PHE A 1 170 ? -0.338 3.874 -13.531 1.00 86.06 170 PHE A N 1
ATOM 1359 C CA . PHE A 1 170 ? 0.276 2.549 -13.417 1.00 86.06 170 PHE A CA 1
ATOM 1360 C C . PHE A 1 170 ? -0.547 1.470 -14.138 1.00 86.06 170 PHE A C 1
ATOM 1362 O O . PHE A 1 170 ? 0.023 0.518 -14.669 1.00 86.06 170 PHE A O 1
ATOM 1369 N N . TRP A 1 171 ? -1.873 1.623 -14.174 1.00 85.94 171 TRP A N 1
ATOM 1370 C CA . TRP A 1 171 ? -2.805 0.633 -14.721 1.00 85.94 171 TRP A CA 1
ATOM 1371 C C . TRP A 1 171 ? -3.269 0.931 -16.149 1.00 85.94 171 TRP A C 1
ATOM 1373 O O . TRP A 1 171 ? -3.796 0.039 -16.795 1.00 85.94 171 TRP A O 1
ATOM 1383 N N . GLU A 1 172 ? -3.040 2.139 -16.667 1.00 84.88 172 GLU A N 1
ATOM 1384 C CA . GLU A 1 172 ? -3.518 2.595 -17.986 1.00 84.88 172 GLU A CA 1
ATOM 1385 C C . GLU A 1 172 ? -3.138 1.668 -19.155 1.00 84.88 172 GLU A C 1
ATOM 1387 O O . GLU A 1 172 ? -3.889 1.548 -20.116 1.00 84.88 172 GLU A O 1
ATOM 1392 N N . HIS A 1 173 ? -1.982 1.006 -19.071 1.00 78.69 173 HIS A N 1
ATOM 1393 C CA . HIS A 1 173 ? -1.459 0.121 -20.121 1.00 78.69 173 HIS A CA 1
ATOM 1394 C C . HIS A 1 173 ? -1.630 -1.368 -19.787 1.00 78.69 173 HIS A C 1
ATOM 1396 O O . HIS A 1 173 ? -1.040 -2.221 -20.446 1.00 78.69 173 HIS A O 1
ATOM 1402 N N . ARG A 1 174 ? -2.394 -1.684 -18.735 1.00 78.69 174 ARG A N 1
ATOM 1403 C CA . ARG A 1 174 ? -2.717 -3.055 -18.351 1.00 78.69 174 ARG A CA 1
ATOM 1404 C C . ARG A 1 174 ? -4.179 -3.325 -18.644 1.00 78.69 174 ARG A C 1
ATOM 1406 O O . ARG A 1 174 ? -5.067 -2.591 -18.224 1.00 78.69 174 ARG A O 1
ATOM 1413 N N . GLU A 1 175 ? -4.413 -4.435 -19.316 1.00 79.94 175 GLU A N 1
ATOM 1414 C CA . GLU A 1 175 ? -5.752 -4.949 -19.532 1.00 79.94 175 GLU A CA 1
ATOM 1415 C C . GLU A 1 175 ? -6.306 -5.537 -18.233 1.00 79.94 175 GLU A C 1
ATOM 1417 O O . GLU A 1 175 ? -5.567 -6.045 -17.385 1.00 79.94 175 GLU A O 1
ATOM 1422 N N . HIS A 1 176 ? -7.627 -5.516 -18.074 1.00 71.19 176 HIS A N 1
ATOM 1423 C CA . HIS A 1 176 ? -8.279 -5.975 -16.845 1.00 71.19 176 HIS A CA 1
ATOM 1424 C C . HIS A 1 176 ? -7.991 -7.453 -16.518 1.00 71.19 176 HIS A C 1
ATOM 1426 O O . HIS A 1 176 ? -7.938 -7.820 -15.347 1.00 71.19 176 HIS A O 1
ATOM 1432 N N . TRP A 1 177 ? -7.734 -8.296 -17.526 1.00 73.94 177 TRP A N 1
ATOM 1433 C CA . TRP A 1 177 ? -7.322 -9.697 -17.343 1.00 73.94 177 TRP A CA 1
ATOM 1434 C C . TRP A 1 177 ? -5.838 -9.875 -16.982 1.00 73.94 177 TRP A C 1
ATOM 1436 O O . TRP A 1 177 ? -5.437 -10.963 -16.581 1.00 73.94 177 TRP A O 1
ATOM 1446 N N . GLN A 1 178 ? -5.012 -8.833 -17.129 1.00 69.06 178 GLN A N 1
ATOM 1447 C CA . GLN A 1 178 ? -3.604 -8.815 -16.706 1.00 69.06 178 GLN A CA 1
ATOM 1448 C C . GLN A 1 178 ? -3.437 -8.330 -15.262 1.00 69.06 178 GLN A C 1
ATOM 1450 O O . GLN A 1 178 ? -2.319 -8.307 -14.740 1.00 69.06 178 GLN A O 1
ATOM 1455 N N . ILE A 1 179 ? -4.526 -7.896 -14.621 1.00 68.06 179 ILE A N 1
ATOM 1456 C CA . ILE A 1 179 ? -4.531 -7.577 -13.198 1.00 68.06 179 ILE A CA 1
ATOM 1457 C C . ILE A 1 179 ? -4.390 -8.905 -12.452 1.00 68.06 179 ILE A C 1
ATOM 1459 O O . ILE A 1 179 ? -5.235 -9.783 -12.640 1.00 68.06 179 ILE A O 1
ATOM 1463 N N . PRO A 1 180 ? -3.351 -9.075 -11.614 1.00 63.91 180 PRO A N 1
ATOM 1464 C CA . PRO A 1 180 ? -3.149 -10.315 -10.883 1.00 63.91 180 PRO A CA 1
ATOM 1465 C C . PRO A 1 180 ? -4.368 -10.648 -10.015 1.00 63.91 180 PRO A C 1
ATOM 1467 O O . PRO A 1 180 ? -4.587 -10.073 -8.948 1.00 63.91 180 PRO A O 1
ATOM 1470 N N . GLY A 1 181 ? -5.185 -11.585 -10.483 1.00 58.97 181 GLY A N 1
ATOM 1471 C CA . GLY A 1 181 ? -6.187 -12.256 -9.674 1.00 58.97 181 GLY A CA 1
ATOM 1472 C C . GLY A 1 181 ? -5.536 -13.443 -8.980 1.00 58.97 181 GLY A C 1
ATOM 1473 O O . GLY A 1 181 ? -4.651 -14.086 -9.542 1.00 58.97 181 GLY A O 1
ATOM 1474 N N . LYS A 1 182 ? -6.000 -13.806 -7.780 1.00 47.97 182 LYS A N 1
ATOM 1475 C CA . LYS A 1 182 ? -5.746 -15.158 -7.263 1.00 47.97 182 LYS A CA 1
ATOM 1476 C C . LYS A 1 182 ? -6.515 -16.162 -8.128 1.00 47.97 182 LYS A C 1
ATOM 1478 O O . LYS A 1 182 ? -7.524 -16.707 -7.700 1.00 47.97 182 LYS A O 1
ATOM 1483 N N . CYS A 1 183 ? -6.035 -16.440 -9.334 1.00 35.53 183 CYS A N 1
ATOM 1484 C CA . CYS A 1 183 ? -6.161 -17.784 -9.851 1.00 35.53 183 CYS A CA 1
ATOM 1485 C C . CYS A 1 183 ? -5.007 -18.539 -9.197 1.00 35.53 183 CYS A C 1
ATOM 1487 O O . CYS A 1 183 ? -3.851 -18.382 -9.587 1.00 35.53 183 CYS A O 1
ATOM 1489 N N . LEU A 1 184 ? -5.305 -19.301 -8.141 1.00 37.31 184 LEU A N 1
ATOM 1490 C CA . LEU A 1 184 ? -4.455 -20.424 -7.768 1.00 37.31 184 LEU A CA 1
ATOM 1491 C C . LEU A 1 184 ? -4.393 -21.303 -9.018 1.00 37.31 184 LEU A C 1
ATOM 1493 O O . LEU A 1 184 ? -5.259 -22.149 -9.227 1.00 37.31 184 LEU A O 1
ATOM 1497 N N . SER A 1 185 ? -3.419 -21.049 -9.891 1.00 31.89 185 SER A N 1
ATOM 1498 C CA . SER A 1 185 ? -3.075 -21.982 -10.943 1.00 31.89 185 SER A CA 1
ATOM 1499 C C . SER A 1 185 ? -2.505 -23.190 -10.219 1.00 31.89 185 SER A C 1
ATOM 1501 O O . SER A 1 185 ? -1.322 -23.290 -9.904 1.00 31.89 185 SER A O 1
ATOM 1503 N N . ILE A 1 186 ? -3.403 -24.111 -9.882 1.00 33.78 186 ILE A N 1
ATOM 1504 C CA . ILE A 1 186 ? -3.052 -25.507 -9.726 1.00 33.78 186 ILE A CA 1
ATOM 1505 C C . ILE A 1 186 ? -2.407 -25.850 -11.064 1.00 33.78 186 ILE A C 1
ATOM 1507 O O . ILE A 1 186 ? -3.088 -26.019 -12.077 1.00 33.78 186 ILE A O 1
ATOM 1511 N N . ARG A 1 187 ? -1.071 -25.847 -11.099 1.00 33.31 187 ARG A N 1
ATOM 1512 C CA . ARG A 1 187 ? -0.336 -26.509 -12.164 1.00 33.31 187 ARG A CA 1
ATOM 1513 C C . ARG A 1 187 ? -0.729 -27.969 -12.034 1.00 33.31 187 ARG A C 1
ATOM 1515 O O . ARG A 1 187 ? -0.205 -28.674 -11.179 1.00 33.31 187 ARG A O 1
ATOM 1522 N N . TRP A 1 188 ? -1.694 -28.398 -12.838 1.00 31.48 188 TRP A N 1
ATOM 1523 C CA . TRP A 1 188 ? -1.862 -29.809 -13.121 1.00 31.48 188 TRP A CA 1
ATOM 1524 C C . TRP A 1 188 ? -0.541 -30.251 -13.735 1.00 31.48 188 TRP A C 1
ATOM 1526 O O . TRP A 1 188 ? -0.211 -29.873 -14.862 1.00 31.48 188 TRP A O 1
ATOM 1536 N N . GLY A 1 189 ? 0.264 -30.947 -12.932 1.00 32.31 189 GLY A N 1
ATOM 1537 C CA . GLY A 1 189 ? 1.421 -31.658 -13.432 1.00 32.31 189 GLY A CA 1
ATOM 1538 C C . GLY A 1 189 ? 0.928 -32.538 -14.566 1.00 32.31 189 GLY A C 1
ATOM 1539 O O . GLY A 1 189 ? 0.037 -33.364 -14.380 1.00 32.31 189 GLY A O 1
ATOM 1540 N N . LYS A 1 190 ? 1.455 -32.316 -15.769 1.00 37.59 190 LYS A N 1
ATOM 1541 C CA . LYS A 1 190 ? 1.457 -33.378 -16.763 1.00 37.59 190 LYS A CA 1
ATOM 1542 C C . LYS A 1 190 ? 2.449 -34.403 -16.241 1.00 37.59 190 LYS A C 1
ATOM 1544 O O . LYS A 1 190 ? 3.644 -34.286 -16.497 1.00 37.59 190 LYS A O 1
ATOM 1549 N N . ASP A 1 191 ? 1.946 -35.355 -15.469 1.00 40.16 191 ASP A N 1
ATOM 1550 C CA . ASP A 1 191 ? 2.647 -36.607 -15.264 1.00 40.16 191 ASP A CA 1
ATOM 1551 C C . ASP A 1 191 ? 2.830 -37.225 -16.651 1.00 40.16 191 ASP A C 1
ATOM 1553 O O . ASP A 1 191 ? 1.872 -37.566 -17.350 1.00 40.16 191 ASP A O 1
ATOM 1557 N N . HIS A 1 192 ? 4.082 -37.260 -17.095 1.00 42.78 192 HIS A N 1
ATOM 1558 C CA . HIS A 1 192 ? 4.488 -38.014 -18.265 1.00 42.78 192 HIS A CA 1
ATOM 1559 C C . HIS A 1 192 ? 4.320 -39.498 -17.935 1.00 42.78 192 HIS A C 1
ATOM 1561 O O . HIS A 1 192 ? 5.181 -40.100 -17.301 1.00 42.78 192 HIS A O 1
ATOM 1567 N N . ALA A 1 193 ? 3.197 -40.072 -18.357 1.00 41.06 193 ALA A N 1
ATOM 1568 C CA . ALA A 1 193 ? 3.051 -41.507 -18.522 1.00 41.06 193 ALA A CA 1
ATOM 1569 C C . ALA A 1 193 ? 3.389 -41.858 -19.976 1.00 41.06 193 ALA A C 1
ATOM 1571 O O . ALA A 1 193 ? 2.570 -41.668 -20.877 1.00 41.06 193 ALA A O 1
ATOM 1572 N N . THR A 1 194 ? 4.607 -42.348 -20.177 1.00 42.44 194 THR A N 1
ATOM 1573 C CA . THR A 1 194 ? 5.004 -43.247 -21.270 1.00 42.44 194 THR A CA 1
ATOM 1574 C C . THR A 1 194 ? 6.032 -44.206 -20.716 1.00 42.44 194 THR A C 1
ATOM 1576 O O . THR A 1 194 ? 6.994 -43.688 -20.105 1.00 42.44 194 THR A O 1
#